Protein AF-X1CI40-F1 (afdb_monomer_lite)

Sequence (238 aa):
HKVSFNPKNVFDETRPSLRRPLFFPIVSSATLAALLVKRCKGQVEGLIIEGPSAGGHNAPPRGQKKLSPEGEPVYSPRDVIDLAAIKSLGLPFWLAGSYGSPEKLAHARAAGAAGVQVGTLFAFCEESCLREDLKREIIKRCQNGTPSVFTDPVASPAGFPFKVLSISGTLSDPGVYEKRRRQCGLGYLREAYERPDGTLGWRCPAEKPEAYVRKGGNLEDTIGQSVGFVWLIYNLGK

InterPro domains:
  IPR013785 Aldolase-type TIM barrel [G3DSA:3.20.20.70] (6-173)

Foldseek 3Di:
DDDDDDVVVVDPDDDDDDDDDAAEDEDQELVVVVCCCVPPPDHHQEYEHEAPQAAWFDAAAPDDFDADPVGATDHDPVSDYDLVSRVVSVHAYAYEHPCPDPVSQVVCVVSVHPGYDDDVVVCLDPPFLPDVVVSVVQVVCVVVVHWDKGFHQQQALLRTTHIDTQDPPDCNDPVNVVPDQQDAPDLPQWDWDQDPVRDIDTDTLCHDLVVRVVRVHDSVSNPNYHYDSPPRPVSPDD

pLDDT: mean 88.31, std 13.23, range [26.39, 98.75]

Radius of gyration: 21.25 Å; chains: 1; bounding box: 56×45×48 Å

Structure (mmCIF, N/CA/C/O backbone):
data_AF-X1CI40-F1
#
_entry.id   AF-X1CI40-F1
#
loop_
_atom_site.group_PDB
_atom_site.id
_atom_site.type_symbol
_atom_site.label_atom_id
_atom_site.label_alt_id
_atom_site.label_comp_id
_atom_site.label_asym_id
_atom_site.label_entity_id
_atom_site.label_seq_id
_atom_site.pdbx_PDB_ins_code
_atom_site.Cartn_x
_atom_site.Cartn_y
_atom_site.Cartn_z
_atom_site.occupancy
_atom_site.B_iso_or_equiv
_atom_site.auth_seq_id
_atom_site.auth_comp_id
_atom_site.auth_asym_id
_atom_site.auth_atom_id
_atom_site.pdbx_PDB_model_num
ATOM 1 N N . HIS A 1 1 ? 32.984 5.597 -12.877 1.00 51.72 1 HIS A N 1
ATOM 2 C CA . HIS A 1 1 ? 33.345 4.188 -13.155 1.00 51.72 1 HIS A CA 1
ATOM 3 C C . HIS A 1 1 ? 32.076 3.359 -13.319 1.00 51.72 1 HIS A C 1
ATOM 5 O O . HIS A 1 1 ? 31.178 3.505 -12.502 1.00 51.72 1 HIS A O 1
ATOM 11 N N . LYS A 1 2 ? 31.957 2.542 -14.375 1.00 56.31 2 LYS A N 1
ATOM 12 C CA . LYS A 1 2 ? 30.795 1.666 -14.606 1.00 56.31 2 LYS A CA 1
ATOM 13 C C . LYS A 1 2 ? 31.247 0.220 -14.430 1.00 56.31 2 LYS A C 1
ATOM 15 O O . LYS A 1 2 ? 32.025 -0.273 -15.239 1.00 56.31 2 LYS A O 1
ATOM 20 N N . VAL A 1 3 ? 30.795 -0.431 -13.365 1.00 71.19 3 VAL A N 1
ATOM 21 C CA . VAL A 1 3 ? 31.002 -1.870 -13.170 1.00 71.19 3 VAL A CA 1
ATOM 22 C C . VAL A 1 3 ? 29.875 -2.594 -13.901 1.00 71.19 3 VAL A C 1
ATOM 24 O O . VAL A 1 3 ? 28.705 -2.264 -13.717 1.00 71.19 3 VAL A O 1
ATOM 27 N N . SER A 1 4 ? 30.225 -3.538 -14.772 1.00 78.50 4 SER A N 1
ATOM 28 C CA . SER A 1 4 ? 29.265 -4.377 -15.490 1.00 78.50 4 SER A CA 1
ATOM 29 C C . SER A 1 4 ? 29.324 -5.787 -14.923 1.00 78.50 4 SER A C 1
ATOM 31 O O . SER A 1 4 ? 30.375 -6.419 -14.948 1.00 78.50 4 SER A O 1
ATOM 33 N N . PHE A 1 5 ? 28.193 -6.279 -14.428 1.00 78.56 5 PHE A N 1
ATOM 34 C CA . PHE A 1 5 ? 28.041 -7.644 -13.945 1.00 78.56 5 PHE A CA 1
ATOM 35 C C . PHE A 1 5 ? 27.181 -8.419 -14.938 1.00 78.56 5 PHE A C 1
ATOM 37 O O . PHE A 1 5 ? 25.996 -8.130 -15.099 1.00 78.56 5 PHE A O 1
ATOM 44 N N . ASN A 1 6 ? 27.777 -9.397 -15.617 1.00 76.62 6 ASN A N 1
ATOM 45 C CA . ASN A 1 6 ? 27.021 -10.389 -16.364 1.00 76.62 6 ASN A CA 1
ATOM 46 C C . ASN A 1 6 ? 27.047 -11.687 -15.554 1.00 76.62 6 ASN A C 1
ATOM 48 O O . ASN A 1 6 ? 28.109 -12.307 -15.482 1.00 76.62 6 ASN A O 1
ATOM 52 N N . PRO A 1 7 ? 25.910 -12.130 -14.984 1.00 72.31 7 PRO A N 1
ATOM 53 C CA . PRO A 1 7 ? 25.854 -13.373 -14.232 1.00 72.31 7 PRO A CA 1
ATOM 54 C C . PRO A 1 7 ? 26.435 -14.549 -15.015 1.00 72.31 7 PRO A C 1
ATOM 56 O O . PRO A 1 7 ? 26.942 -15.472 -14.388 1.00 72.31 7 PRO A O 1
ATOM 59 N N . LYS A 1 8 ? 26.357 -14.543 -16.359 1.00 71.94 8 LYS A N 1
ATOM 60 C CA . LYS A 1 8 ? 26.908 -15.593 -17.236 1.00 71.94 8 LYS A CA 1
ATOM 61 C C . LYS A 1 8 ? 28.411 -15.799 -17.059 1.00 71.94 8 LYS A C 1
ATOM 63 O O . LYS A 1 8 ? 28.862 -16.922 -17.178 1.00 71.94 8 LYS A O 1
ATOM 68 N N . ASN A 1 9 ? 29.146 -14.752 -16.698 1.00 78.75 9 ASN A N 1
ATOM 69 C CA . ASN A 1 9 ? 30.602 -14.789 -16.574 1.00 78.75 9 ASN A CA 1
ATOM 70 C C . ASN A 1 9 ? 31.079 -15.335 -15.213 1.00 78.75 9 ASN A C 1
ATOM 72 O O . ASN A 1 9 ? 32.274 -15.318 -14.950 1.00 78.75 9 ASN A O 1
ATOM 76 N N . VAL A 1 10 ? 30.155 -15.733 -14.327 1.00 78.12 10 VAL A N 1
ATOM 77 C CA . VAL A 1 10 ? 30.450 -16.130 -12.936 1.00 78.12 10 VAL A CA 1
ATOM 78 C C . VAL A 1 10 ? 30.249 -17.627 -1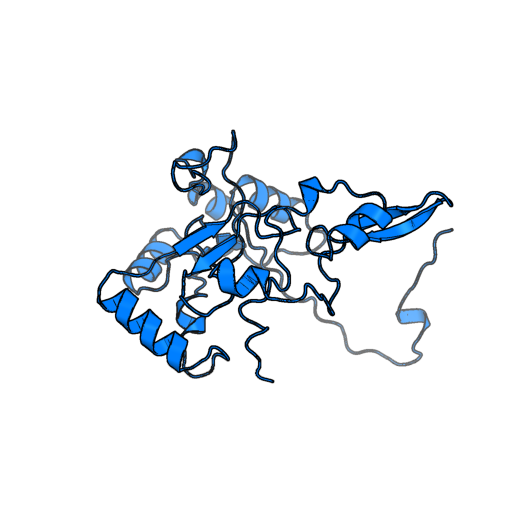2.682 1.00 78.12 10 VAL A C 1
ATOM 80 O O . VAL A 1 10 ? 30.787 -18.145 -11.714 1.00 78.12 10 VAL A O 1
ATOM 83 N N . PHE A 1 11 ? 29.483 -18.331 -13.521 1.00 73.19 11 PHE A N 1
ATOM 84 C CA . PHE A 1 11 ? 29.216 -19.762 -13.324 1.00 73.19 11 PHE A CA 1
ATOM 85 C C . PHE A 1 11 ? 29.427 -20.517 -14.639 1.00 73.19 11 PHE A C 1
ATOM 87 O O . PHE A 1 11 ? 28.809 -20.125 -15.634 1.00 73.19 11 PHE A O 1
ATOM 94 N N . ASP A 1 12 ? 30.233 -21.585 -14.594 1.00 72.25 12 ASP A N 1
ATOM 95 C CA . ASP A 1 12 ? 30.700 -22.390 -15.740 1.00 72.25 12 ASP A CA 1
ATOM 96 C C . ASP A 1 12 ? 29.672 -23.413 -16.265 1.00 72.25 12 ASP A C 1
ATOM 98 O O . ASP A 1 12 ? 29.844 -23.983 -17.340 1.00 72.25 12 ASP A O 1
ATOM 102 N N . GLU A 1 13 ? 28.575 -23.639 -15.537 1.00 74.31 13 GLU A N 1
ATOM 103 C CA . GLU A 1 13 ? 27.585 -24.671 -15.869 1.00 74.31 13 GLU A CA 1
ATOM 104 C C . GLU A 1 13 ? 26.382 -24.156 -16.681 1.00 74.31 13 GLU A C 1
ATOM 106 O O . GLU A 1 13 ? 25.950 -22.998 -16.578 1.00 74.31 13 GLU A O 1
ATOM 111 N N . THR A 1 14 ? 25.781 -25.063 -17.465 1.00 71.19 14 THR A N 1
ATOM 112 C CA . THR A 1 14 ? 24.513 -24.856 -18.178 1.00 71.19 14 THR A CA 1
ATOM 113 C C . THR A 1 14 ? 23.382 -24.570 -17.197 1.00 71.19 14 THR A C 1
ATOM 115 O O . THR A 1 14 ? 22.995 -25.426 -16.404 1.00 71.19 14 THR A O 1
ATOM 118 N N . ARG A 1 15 ? 22.815 -23.364 -17.264 1.00 67.75 15 ARG A N 1
ATOM 119 C CA . ARG A 1 15 ? 21.743 -22.936 -16.355 1.00 67.75 15 ARG A CA 1
ATOM 120 C C . ARG A 1 15 ? 20.368 -23.328 -16.881 1.00 67.75 15 ARG A C 1
ATOM 122 O O . ARG A 1 15 ? 20.147 -23.249 -18.093 1.00 67.75 15 ARG A O 1
ATOM 129 N N . PRO A 1 16 ? 19.409 -23.640 -15.991 1.00 73.19 16 PRO A N 1
ATOM 130 C CA . PRO A 1 16 ? 18.015 -23.737 -16.390 1.00 73.19 16 PRO A CA 1
ATOM 131 C C . PRO A 1 16 ? 17.552 -22.397 -16.974 1.00 73.19 16 PRO A C 1
ATOM 133 O O . PRO A 1 16 ? 17.927 -21.325 -16.490 1.00 73.19 16 PRO A O 1
ATOM 136 N N . SER A 1 17 ? 16.731 -22.454 -18.023 1.00 79.00 17 SER A N 1
ATOM 137 C CA . SER A 1 17 ? 16.131 -21.251 -18.603 1.00 79.00 17 SER A CA 1
ATOM 138 C C . SER A 1 17 ? 15.312 -20.519 -17.538 1.00 79.00 17 SER A C 1
ATOM 140 O O . SER A 1 17 ? 14.397 -21.092 -16.940 1.00 79.00 17 SER A O 1
ATOM 142 N N . LEU A 1 18 ? 15.648 -19.253 -17.285 1.00 81.94 18 LEU A N 1
ATOM 143 C CA . LEU A 1 18 ? 14.904 -18.426 -16.343 1.00 81.94 18 LEU A CA 1
ATOM 144 C C . LEU A 1 18 ? 13.575 -18.021 -16.977 1.00 81.94 18 LEU A C 1
ATOM 146 O O . LEU A 1 18 ? 13.540 -17.369 -18.021 1.00 81.94 18 LEU A O 1
ATOM 150 N N . ARG A 1 19 ? 12.471 -18.369 -16.317 1.00 86.38 19 ARG A N 1
ATOM 151 C CA . ARG A 1 19 ? 11.155 -17.841 -16.679 1.00 86.38 19 ARG A CA 1
ATOM 152 C C . ARG A 1 19 ? 11.031 -16.424 -16.137 1.00 86.38 19 ARG A C 1
ATOM 154 O O . ARG A 1 19 ? 11.338 -16.175 -14.972 1.00 86.38 19 ARG A O 1
ATOM 161 N N . ARG A 1 20 ? 10.563 -15.497 -16.971 1.00 88.50 20 ARG A N 1
ATOM 162 C CA . ARG A 1 20 ? 10.231 -14.148 -16.513 1.00 88.50 20 ARG A CA 1
ATOM 163 C C . ARG A 1 20 ? 9.038 -14.235 -15.547 1.00 88.50 20 ARG A C 1
ATOM 165 O O . ARG A 1 20 ? 8.036 -14.850 -15.914 1.00 88.50 20 ARG A O 1
ATOM 172 N N . PRO A 1 21 ? 9.110 -13.624 -14.353 1.00 91.50 21 PRO A N 1
ATOM 173 C CA . PRO A 1 21 ? 7.950 -13.493 -13.482 1.00 91.50 21 PRO A CA 1
ATOM 174 C C . PRO A 1 21 ? 6.837 -12.717 -14.181 1.00 91.50 21 PRO A C 1
ATOM 176 O O . PRO A 1 21 ? 7.118 -11.755 -14.902 1.00 91.50 21 PRO A O 1
ATOM 179 N N . LEU A 1 22 ? 5.588 -13.113 -13.941 1.00 94.81 22 LEU A N 1
ATOM 180 C CA . LEU A 1 22 ? 4.447 -12.316 -14.374 1.00 94.81 22 LEU A CA 1
ATOM 181 C C . LEU A 1 22 ? 4.423 -10.996 -13.590 1.00 94.81 22 LEU A C 1
ATOM 183 O O . LEU A 1 22 ? 4.765 -10.961 -12.407 1.00 94.81 22 LEU A O 1
ATOM 187 N N . PHE A 1 23 ? 4.018 -9.919 -14.246 1.00 95.25 23 PHE A N 1
ATOM 188 C CA . PHE A 1 23 ? 4.012 -8.575 -13.704 1.00 95.25 23 PHE A CA 1
ATOM 189 C C . PHE A 1 23 ? 2.611 -7.968 -13.781 1.00 95.25 23 PHE A C 1
ATOM 191 O O . PHE A 1 23 ? 2.071 -7.725 -14.863 1.00 95.25 23 PHE A O 1
ATOM 198 N N . PHE A 1 24 ? 2.055 -7.702 -12.598 1.00 97.25 24 PHE A N 1
ATOM 199 C CA . PHE A 1 24 ? 0.741 -7.103 -12.390 1.00 97.25 24 PHE A CA 1
ATOM 200 C C . PHE A 1 24 ? 0.898 -5.834 -11.544 1.00 97.25 24 PHE A C 1
ATOM 202 O O . PHE A 1 24 ? 0.871 -5.912 -10.315 1.00 97.25 24 PHE A O 1
ATOM 209 N N . PRO A 1 25 ? 1.141 -4.661 -12.152 1.00 96.50 25 PRO A N 1
ATOM 210 C CA . PRO A 1 25 ? 1.252 -3.428 -11.393 1.00 96.50 25 PRO A CA 1
ATOM 211 C C . PRO A 1 25 ? -0.092 -3.028 -10.776 1.00 96.50 25 PRO A C 1
ATOM 213 O O . PRO A 1 25 ? -1.147 -3.136 -11.409 1.00 96.50 25 PRO A O 1
ATOM 216 N N . ILE A 1 26 ? -0.019 -2.498 -9.555 1.00 97.12 26 ILE A N 1
ATOM 217 C CA . ILE A 1 26 ? -1.128 -1.808 -8.896 1.00 97.12 26 ILE A CA 1
ATOM 218 C C . ILE A 1 26 ? -1.134 -0.355 -9.371 1.00 97.12 26 ILE A C 1
ATOM 220 O O . ILE A 1 26 ? -0.112 0.331 -9.322 1.00 97.12 26 ILE A O 1
ATOM 224 N N . VAL A 1 27 ? -2.280 0.111 -9.859 1.00 96.88 27 VAL A N 1
ATOM 225 C CA . VAL A 1 27 ? -2.460 1.455 -10.410 1.00 96.88 27 VAL A CA 1
ATOM 226 C C . VAL A 1 27 ? -3.750 2.085 -9.902 1.00 96.88 27 VAL A C 1
ATOM 228 O O . VAL A 1 27 ? -4.781 1.431 -9.774 1.00 96.88 27 VAL A O 1
ATOM 231 N N . SER A 1 28 ? -3.697 3.395 -9.675 1.00 95.12 28 SER A N 1
ATOM 232 C CA . SER A 1 28 ? -4.820 4.211 -9.196 1.00 95.12 28 SER A CA 1
ATOM 233 C C . SER A 1 28 ? -5.337 5.208 -10.244 1.00 95.12 28 SER A C 1
ATOM 235 O O . SER A 1 28 ? -6.113 6.111 -9.937 1.00 95.12 28 SER A O 1
ATOM 237 N N . SER A 1 29 ? -4.886 5.098 -11.501 1.00 95.44 29 SER A N 1
ATOM 238 C CA . SER A 1 29 ? -5.381 5.918 -12.614 1.00 95.44 29 SER A CA 1
ATOM 239 C C . SER A 1 29 ? -5.163 5.248 -13.972 1.00 95.44 29 SER A C 1
ATOM 241 O O . SER A 1 29 ? -4.184 4.525 -14.174 1.00 95.44 29 SER A O 1
ATOM 243 N N . ALA A 1 30 ? -6.041 5.554 -14.931 1.00 96.00 30 ALA A N 1
ATOM 244 C CA . ALA A 1 30 ? -5.909 5.087 -16.311 1.00 96.00 30 ALA A CA 1
ATOM 245 C C . ALA A 1 30 ? -4.641 5.625 -16.996 1.00 96.00 30 ALA A C 1
ATOM 247 O O . ALA A 1 30 ? -3.989 4.905 -17.747 1.00 96.00 30 ALA A O 1
ATOM 248 N N . THR A 1 31 ? -4.233 6.858 -16.680 1.00 95.56 31 THR A N 1
ATOM 249 C CA . THR A 1 31 ? -3.002 7.457 -17.214 1.00 95.56 31 THR A CA 1
ATOM 250 C C . THR A 1 31 ? -1.756 6.690 -16.775 1.00 95.56 31 THR A C 1
ATOM 252 O O . THR A 1 31 ? -0.902 6.388 -17.608 1.00 95.56 31 THR A O 1
ATOM 255 N N . LEU A 1 32 ? -1.649 6.340 -15.486 1.00 95.12 32 LEU A N 1
ATOM 256 C CA . LEU A 1 32 ? -0.528 5.541 -14.985 1.00 95.12 32 LEU A CA 1
ATOM 257 C C . LEU A 1 32 ? -0.536 4.135 -15.594 1.00 95.12 32 LEU A C 1
ATOM 259 O O . LEU A 1 32 ? 0.515 3.648 -16.007 1.00 95.12 32 LEU A O 1
ATOM 263 N N . ALA A 1 33 ? -1.713 3.513 -15.704 1.00 97.06 33 ALA A N 1
ATOM 264 C CA . ALA A 1 33 ? -1.869 2.217 -16.356 1.00 97.06 33 ALA A CA 1
ATOM 265 C C . ALA A 1 33 ? -1.348 2.247 -17.802 1.00 97.06 33 ALA A C 1
ATOM 267 O O . ALA A 1 33 ? -0.463 1.471 -18.158 1.00 97.06 33 ALA A O 1
ATOM 268 N N . ALA A 1 34 ? -1.818 3.203 -18.609 1.00 97.12 34 ALA A N 1
ATOM 269 C CA . ALA A 1 34 ? -1.389 3.376 -19.994 1.00 97.12 34 ALA A CA 1
ATOM 270 C C . ALA A 1 34 ? 0.122 3.637 -20.106 1.00 97.12 34 ALA A C 1
ATOM 272 O O . ALA A 1 34 ? 0.788 3.100 -20.994 1.00 97.12 34 ALA A O 1
ATOM 273 N N . LEU A 1 35 ? 0.684 4.434 -19.189 1.00 96.31 35 LEU A N 1
ATOM 274 C CA . LEU A 1 35 ? 2.119 4.698 -19.136 1.00 96.31 35 LEU A CA 1
ATOM 275 C C . LEU A 1 35 ? 2.917 3.415 -18.883 1.00 96.31 35 LEU A C 1
ATOM 277 O O . LEU A 1 35 ? 3.882 3.164 -19.603 1.00 96.31 35 LEU A O 1
ATOM 281 N N . LEU A 1 36 ? 2.526 2.611 -17.891 1.00 95.38 36 LEU A N 1
ATOM 282 C CA . LEU A 1 36 ? 3.220 1.367 -17.552 1.00 95.38 36 LEU A CA 1
ATOM 283 C C . LEU A 1 36 ? 3.144 0.358 -18.694 1.00 95.38 36 LEU A C 1
ATOM 285 O O . LEU A 1 36 ? 4.180 -0.172 -19.090 1.00 95.38 36 LEU A O 1
ATOM 289 N N . VAL A 1 37 ? 1.960 0.167 -19.281 1.00 95.62 37 VAL A N 1
ATOM 290 C CA . VAL A 1 37 ? 1.770 -0.716 -20.442 1.00 95.62 37 VAL A CA 1
ATOM 291 C C . VAL A 1 37 ? 2.655 -0.283 -21.615 1.00 95.62 37 VAL A C 1
ATOM 293 O O . VAL A 1 37 ? 3.269 -1.120 -22.268 1.00 95.62 37 VAL A O 1
ATOM 296 N N . LYS A 1 38 ? 2.789 1.027 -21.855 1.00 94.62 38 LYS A N 1
ATOM 297 C CA . LYS A 1 38 ? 3.599 1.561 -22.960 1.00 94.62 38 LYS A CA 1
ATOM 298 C C . LYS A 1 38 ? 5.109 1.554 -22.694 1.00 94.62 38 LYS A C 1
ATOM 300 O O . LYS A 1 38 ? 5.889 1.470 -23.640 1.00 94.62 38 LYS A O 1
ATOM 305 N N . ARG A 1 39 ? 5.546 1.767 -21.447 1.00 93.25 39 ARG A N 1
ATOM 306 C CA . ARG A 1 39 ? 6.955 2.067 -21.111 1.00 93.25 39 ARG A CA 1
ATOM 307 C C . ARG A 1 39 ? 7.699 0.926 -20.428 1.00 93.25 39 ARG A C 1
ATOM 309 O O . ARG A 1 39 ? 8.929 0.982 -20.387 1.00 93.25 39 ARG A O 1
ATOM 316 N N . CYS A 1 40 ? 7.004 -0.061 -19.866 1.00 90.00 40 CYS A N 1
ATOM 317 C CA . CYS A 1 40 ? 7.666 -1.169 -19.191 1.00 90.00 40 CYS A CA 1
ATOM 318 C C . CYS A 1 40 ? 8.535 -1.946 -20.192 1.00 90.00 40 CYS A C 1
ATOM 320 O O . CYS A 1 40 ? 8.062 -2.388 -21.237 1.00 90.00 40 CYS A O 1
ATOM 322 N N . LYS A 1 41 ? 9.828 -2.099 -19.882 1.00 82.69 41 LYS A N 1
ATOM 323 C CA . LYS A 1 41 ? 10.734 -2.950 -20.659 1.00 82.69 41 LYS A CA 1
ATOM 324 C C . LYS A 1 41 ? 10.447 -4.401 -20.281 1.00 82.69 41 LYS A C 1
ATOM 326 O O . LYS A 1 41 ? 10.983 -4.902 -19.298 1.00 82.69 41 LYS A O 1
ATOM 331 N N . GLY A 1 42 ? 9.561 -5.041 -21.030 1.00 84.56 42 GLY A N 1
ATOM 332 C CA . GLY A 1 42 ? 9.037 -6.368 -20.732 1.00 84.56 42 GLY A CA 1
ATOM 333 C C . GLY A 1 42 ? 7.578 -6.455 -21.152 1.00 84.56 42 GLY A C 1
ATOM 334 O O . GLY A 1 42 ? 7.167 -5.795 -22.102 1.00 84.56 42 GLY A O 1
ATOM 335 N N . GLN A 1 43 ? 6.805 -7.258 -20.435 1.00 89.50 43 GLN A N 1
ATOM 336 C CA . GLN A 1 43 ? 5.378 -7.412 -20.670 1.00 89.50 43 GLN A CA 1
ATOM 337 C C . GLN A 1 43 ? 4.637 -7.195 -19.350 1.00 89.50 43 GLN A C 1
ATOM 339 O O . GLN A 1 43 ? 5.121 -7.584 -18.286 1.00 89.50 43 GLN A O 1
ATOM 344 N N . VAL A 1 44 ? 3.504 -6.504 -19.441 1.00 96.38 44 VAL A N 1
ATOM 345 C CA . VAL A 1 44 ? 2.527 -6.375 -18.362 1.00 96.38 44 VAL A CA 1
ATOM 346 C C . VAL A 1 44 ? 1.437 -7.398 -18.650 1.00 96.38 44 VAL A C 1
ATOM 348 O O . VAL A 1 44 ? 0.825 -7.353 -19.715 1.00 96.38 44 VAL A O 1
ATOM 351 N N . GLU A 1 45 ? 1.205 -8.320 -17.721 1.00 97.50 45 GLU A N 1
ATOM 352 C CA . GLU A 1 45 ? 0.250 -9.420 -17.923 1.00 97.50 45 GLU A CA 1
ATOM 353 C C . GLU A 1 45 ? -1.180 -9.019 -17.586 1.00 97.50 45 GLU A C 1
ATOM 355 O O . GLU A 1 45 ? -2.133 -9.614 -18.081 1.00 97.50 45 GLU A O 1
ATOM 360 N N . GLY A 1 46 ? -1.329 -8.008 -16.740 1.00 98.12 46 GLY A N 1
ATOM 361 C CA . GLY A 1 46 ? -2.608 -7.472 -16.324 1.00 98.12 46 GLY A CA 1
ATOM 362 C C . GLY A 1 46 ? -2.429 -6.360 -15.305 1.00 98.12 46 GLY A C 1
ATOM 363 O O . GLY A 1 46 ? -1.308 -5.999 -14.959 1.00 98.12 46 GLY A O 1
ATOM 364 N N . LEU A 1 47 ? -3.535 -5.796 -14.834 1.00 98.56 47 LEU A N 1
ATOM 365 C CA . LEU A 1 47 ? -3.528 -4.606 -13.982 1.00 98.56 47 LEU A CA 1
ATOM 366 C C . LEU A 1 47 ? -4.344 -4.834 -12.712 1.00 98.56 47 LEU A C 1
ATOM 368 O O . LEU A 1 47 ? -5.440 -5.387 -12.766 1.00 98.56 47 LEU A O 1
ATOM 372 N N . ILE A 1 48 ? -3.858 -4.345 -11.575 1.00 98.44 48 ILE A N 1
ATOM 373 C CA . ILE A 1 48 ? -4.659 -4.257 -10.351 1.00 98.44 48 ILE A CA 1
ATOM 374 C C . ILE A 1 48 ? -5.092 -2.802 -10.193 1.00 98.44 48 ILE A C 1
ATOM 376 O O . ILE A 1 48 ? -4.264 -1.907 -10.049 1.00 98.44 48 ILE A O 1
ATOM 380 N N . ILE A 1 49 ? -6.395 -2.559 -10.259 1.00 98.19 49 ILE A N 1
ATOM 381 C CA . ILE A 1 49 ? -6.990 -1.228 -10.204 1.00 98.19 49 ILE A CA 1
ATOM 382 C C . ILE A 1 49 ? -7.423 -0.953 -8.769 1.00 98.19 49 ILE A C 1
ATOM 384 O O . ILE A 1 49 ? -8.429 -1.491 -8.305 1.00 98.19 49 ILE A O 1
ATOM 388 N N . GLU A 1 50 ? -6.657 -0.129 -8.062 1.00 96.94 50 GLU A N 1
ATOM 389 C CA . GLU A 1 50 ? -6.856 0.122 -6.636 1.00 96.94 50 GLU A CA 1
ATOM 390 C C . GLU A 1 50 ? -7.471 1.497 -6.380 1.00 96.94 50 GLU A C 1
ATOM 392 O O . GLU A 1 50 ? -6.928 2.529 -6.779 1.00 96.94 50 GLU A O 1
ATOM 397 N N . GLY A 1 51 ? -8.628 1.501 -5.710 1.00 92.50 51 GLY A N 1
ATOM 398 C CA . GLY A 1 51 ? -9.317 2.722 -5.302 1.00 92.50 51 GLY A CA 1
ATOM 399 C C . GLY A 1 51 ? -8.967 3.190 -3.877 1.00 92.50 51 GLY A C 1
ATOM 400 O O . GLY A 1 51 ? -8.454 2.407 -3.078 1.00 92.50 51 GLY A O 1
ATOM 401 N N . PRO A 1 52 ? -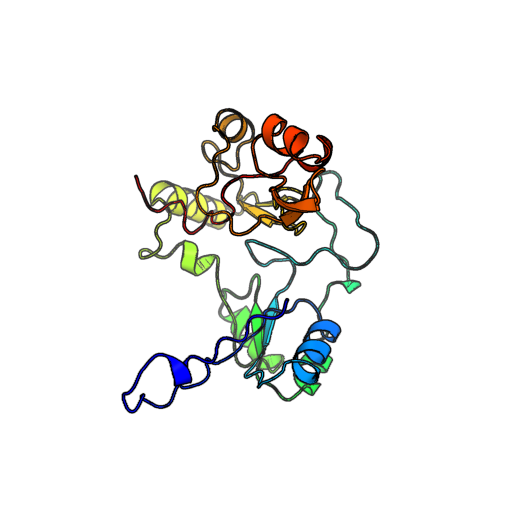9.350 4.428 -3.495 1.00 92.56 52 PRO A N 1
ATOM 402 C CA . PRO A 1 52 ? -9.026 5.041 -2.191 1.00 92.56 52 PRO A CA 1
ATOM 403 C C . PRO A 1 52 ? -9.529 4.303 -0.940 1.00 92.56 52 PRO A C 1
ATOM 405 O O . PRO A 1 52 ? -9.143 4.612 0.188 1.00 92.56 52 PRO A O 1
ATOM 408 N N . SER A 1 53 ? -10.448 3.354 -1.119 1.00 92.25 53 SER A N 1
ATOM 409 C CA . SER A 1 53 ? -10.995 2.549 -0.026 1.00 92.25 53 SER A CA 1
ATOM 410 C C . SER A 1 53 ? -10.132 1.331 0.321 1.00 92.25 53 SER A C 1
ATOM 412 O O . SER A 1 53 ? -10.419 0.648 1.302 1.00 92.25 53 SER A O 1
ATOM 414 N N . ALA A 1 54 ? -9.088 1.037 -0.461 1.00 93.19 54 ALA A N 1
ATOM 415 C CA . ALA A 1 54 ? -8.154 -0.038 -0.158 1.00 93.19 54 ALA A CA 1
ATOM 416 C C . ALA A 1 54 ? -7.413 0.214 1.164 1.00 93.19 54 ALA A C 1
ATOM 418 O O . ALA A 1 54 ? -7.115 1.353 1.523 1.00 93.19 54 ALA A O 1
ATOM 419 N N . GLY A 1 55 ? -7.141 -0.861 1.905 1.00 90.81 55 GLY A N 1
ATOM 420 C CA . GLY A 1 55 ? -6.319 -0.799 3.112 1.00 90.81 55 GLY A CA 1
ATOM 421 C C . GLY A 1 55 ? -4.835 -0.628 2.782 1.00 90.81 55 GLY A C 1
ATOM 422 O O . GLY A 1 55 ? -4.406 -0.947 1.677 1.00 90.81 55 GLY A O 1
ATOM 423 N N . GLY A 1 56 ? -4.043 -0.181 3.757 1.00 89.19 56 GLY A N 1
ATOM 424 C CA . GLY A 1 56 ? -2.609 0.037 3.570 1.00 89.19 56 GLY A CA 1
ATOM 425 C C . GLY A 1 56 ? -2.302 1.343 2.839 1.00 89.19 56 GLY A C 1
ATOM 426 O O . GLY A 1 56 ? -2.970 2.352 3.065 1.00 89.19 56 GLY A O 1
ATOM 427 N N . HIS A 1 57 ? -1.262 1.345 2.003 1.00 90.88 57 HIS A N 1
ATOM 428 C CA . HIS A 1 57 ? -0.875 2.525 1.229 1.00 90.88 57 HIS A CA 1
ATOM 429 C C . HIS A 1 57 ? -1.938 2.888 0.204 1.00 90.88 57 HIS A C 1
ATOM 431 O O . HIS A 1 57 ? -2.434 2.035 -0.523 1.00 90.88 57 HIS A O 1
ATOM 437 N N . ASN A 1 58 ? -2.250 4.173 0.108 1.00 90.75 58 ASN A N 1
ATOM 438 C CA . ASN A 1 58 ? -3.105 4.696 -0.940 1.00 90.75 58 ASN A CA 1
ATOM 439 C C . ASN A 1 58 ? -2.326 5.676 -1.810 1.00 90.75 58 ASN A C 1
ATOM 441 O O . ASN A 1 58 ? -1.429 6.388 -1.352 1.00 90.75 58 ASN A O 1
ATOM 445 N N . ALA A 1 59 ? -2.698 5.739 -3.087 1.00 92.56 59 ALA A N 1
ATOM 446 C CA . ALA A 1 59 ? -2.277 6.850 -3.919 1.00 92.56 59 ALA A CA 1
ATOM 447 C C . ALA A 1 59 ? -2.833 8.162 -3.336 1.00 92.56 59 ALA A C 1
ATOM 449 O O . ALA A 1 59 ? -3.985 8.184 -2.903 1.00 92.56 59 ALA A O 1
ATOM 450 N N . PRO A 1 60 ? -2.054 9.255 -3.326 1.00 92.81 60 PRO A N 1
ATOM 451 C CA . PRO A 1 60 ? -2.552 10.536 -2.848 1.00 92.81 60 PRO A CA 1
ATOM 452 C C . PRO A 1 60 ? -3.714 11.037 -3.726 1.00 92.81 60 PRO A C 1
ATOM 454 O O . PRO A 1 60 ? -3.720 10.757 -4.931 1.00 92.81 60 PRO A O 1
ATOM 457 N N . PRO A 1 61 ? -4.657 11.819 -3.165 1.00 93.3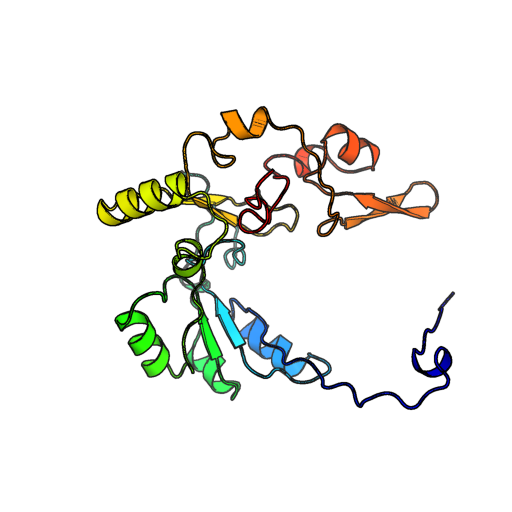1 61 PRO A N 1
ATOM 458 C CA . PRO A 1 61 ? -5.719 12.440 -3.946 1.00 93.31 61 PRO A CA 1
ATOM 459 C C . PRO A 1 61 ? -5.179 13.282 -5.105 1.00 93.31 61 PRO A C 1
ATOM 461 O O . PRO A 1 61 ? -4.167 13.983 -4.984 1.00 93.31 61 PRO A O 1
ATOM 464 N N . ARG A 1 62 ? -5.876 13.244 -6.238 1.00 91.38 62 ARG A N 1
ATOM 465 C CA . ARG A 1 62 ? -5.532 13.998 -7.441 1.00 91.38 62 ARG A CA 1
ATOM 466 C C . ARG A 1 62 ? -5.917 15.467 -7.289 1.00 91.38 62 ARG A C 1
ATOM 468 O O . ARG A 1 62 ? -7.078 15.814 -7.089 1.00 91.38 62 ARG A O 1
ATOM 475 N N . GLY A 1 63 ? -4.947 16.348 -7.525 1.00 88.56 63 GLY A N 1
ATOM 476 C CA . GLY A 1 63 ? -5.130 17.799 -7.490 1.00 88.56 63 GLY A CA 1
ATOM 477 C C . GLY A 1 63 ? -4.561 18.423 -6.220 1.00 88.56 63 GLY A C 1
ATOM 478 O O . GLY A 1 63 ? -3.505 18.014 -5.742 1.00 88.56 63 GLY A O 1
ATOM 479 N N . GLN A 1 64 ? -5.228 19.458 -5.705 1.00 84.44 64 GLN A N 1
ATOM 480 C CA . GLN A 1 64 ? -4.793 20.118 -4.475 1.00 84.44 64 GLN A CA 1
ATOM 481 C C . GLN A 1 64 ? -4.980 19.183 -3.283 1.00 84.44 64 GLN A C 1
ATOM 483 O O . GLN A 1 64 ? -6.084 18.690 -3.051 1.00 84.44 64 GLN A O 1
ATOM 488 N N . LYS A 1 65 ? -3.912 18.993 -2.503 1.00 84.31 65 LYS A N 1
ATOM 489 C CA . LYS A 1 65 ? -3.982 18.273 -1.232 1.00 84.31 65 LYS A CA 1
ATOM 490 C C . LYS A 1 65 ? -4.876 19.061 -0.276 1.00 84.31 65 LYS A C 1
ATOM 492 O O . LYS A 1 65 ? -4.544 20.182 0.100 1.00 84.31 65 LYS A O 1
ATOM 497 N N . LYS A 1 66 ? -6.010 18.471 0.087 1.00 93.00 66 LYS A N 1
ATOM 498 C CA . LYS A 1 66 ? -6.931 18.983 1.101 1.00 93.00 66 LYS A CA 1
ATOM 499 C C . LYS A 1 66 ? -7.128 17.908 2.152 1.00 93.00 66 LYS A C 1
ATOM 501 O O . LYS A 1 66 ? -7.224 16.730 1.804 1.00 93.00 66 LYS A O 1
ATOM 506 N N . LEU A 1 67 ? -7.173 18.334 3.406 1.00 95.69 67 LEU A N 1
ATOM 507 C CA . LEU A 1 67 ? -7.508 17.474 4.529 1.00 95.69 67 LEU A CA 1
ATOM 508 C C . LEU A 1 67 ? -8.936 17.775 4.988 1.00 95.69 67 LEU A C 1
ATOM 510 O O . LEU A 1 67 ? -9.400 18.912 4.857 1.00 95.69 67 LEU A O 1
ATOM 514 N N . SER A 1 68 ? -9.632 16.755 5.480 1.00 95.38 68 SER A N 1
ATOM 515 C CA . SER A 1 68 ? -10.903 16.913 6.181 1.00 95.38 68 SER A CA 1
ATOM 516 C C . SER A 1 68 ? -10.676 17.593 7.543 1.00 95.38 68 SER A C 1
ATOM 518 O O . SER A 1 68 ? -9.524 17.718 7.973 1.00 95.38 68 SER A O 1
ATOM 520 N N . PRO A 1 69 ? -11.736 18.029 8.251 1.00 95.75 69 PRO A N 1
ATOM 521 C CA . PRO A 1 69 ? -11.610 18.524 9.626 1.00 95.75 69 PRO A CA 1
ATOM 522 C C . PRO A 1 69 ? -10.921 17.530 10.575 1.00 95.75 69 PRO A C 1
ATOM 524 O O . PRO A 1 69 ? -10.229 17.936 11.502 1.00 95.75 69 PRO A O 1
ATOM 527 N N . GLU A 1 70 ? -11.066 16.233 10.308 1.00 92.56 70 GLU A N 1
ATOM 528 C CA . GLU A 1 70 ? -10.458 15.127 11.053 1.00 92.56 70 GLU A CA 1
ATOM 529 C C . GLU A 1 70 ? -9.004 14.851 10.632 1.00 92.56 70 GLU A C 1
ATOM 531 O O . GLU A 1 70 ? -8.335 14.020 11.238 1.00 92.56 70 GLU A O 1
ATOM 536 N N . GLY A 1 71 ? -8.496 15.544 9.607 1.00 94.25 71 GLY A N 1
ATOM 537 C CA . GLY A 1 71 ? -7.116 15.425 9.137 1.00 94.25 71 GLY A CA 1
ATOM 538 C C . GLY A 1 71 ? -6.881 14.366 8.055 1.00 94.25 71 GLY A C 1
ATOM 539 O O . GLY A 1 71 ? -5.726 14.105 7.721 1.00 94.25 71 GLY A O 1
ATOM 540 N N . GLU A 1 72 ? -7.926 13.769 7.471 1.00 94.44 72 GLU A N 1
ATOM 541 C CA . GLU A 1 72 ? -7.781 12.760 6.410 1.00 94.44 72 GLU A CA 1
ATOM 542 C C . GLU A 1 72 ? -7.673 13.386 5.007 1.00 94.44 72 GLU A C 1
ATOM 544 O O . GLU A 1 72 ? -8.344 14.381 4.726 1.00 94.44 72 GLU A O 1
ATOM 549 N N . PRO A 1 73 ? -6.904 12.800 4.069 1.00 95.12 73 PRO A N 1
ATOM 550 C CA . PRO A 1 73 ? -6.916 13.208 2.668 1.00 95.12 73 PRO A CA 1
ATOM 551 C C . PRO A 1 73 ? -8.316 13.146 2.046 1.00 95.12 73 PRO A C 1
ATOM 553 O O . PRO A 1 73 ? -8.975 12.106 2.055 1.00 95.12 73 PRO A O 1
ATOM 556 N N . VAL A 1 74 ? -8.738 14.244 1.419 1.00 95.31 74 VAL A N 1
ATOM 557 C CA . VAL A 1 74 ? -10.031 14.323 0.729 1.00 95.31 74 VAL A CA 1
ATOM 558 C C . VAL A 1 74 ? -9.881 13.870 -0.721 1.00 95.31 74 VAL A C 1
ATOM 560 O O . VAL A 1 74 ? -9.265 14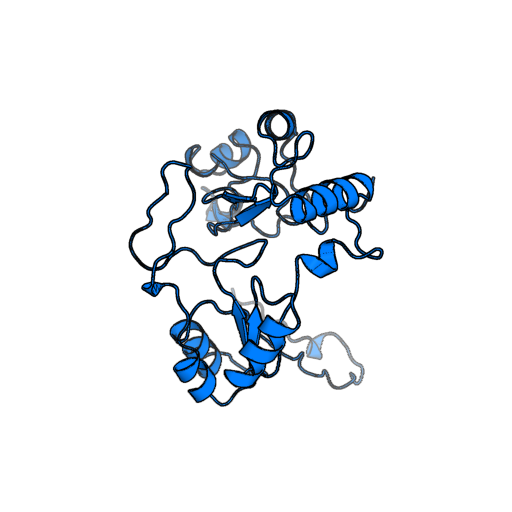.556 -1.537 1.00 95.31 74 VAL A O 1
ATOM 563 N N . TYR A 1 75 ? -10.489 12.731 -1.045 1.00 93.94 75 TYR A N 1
ATOM 564 C CA . TYR A 1 75 ? -10.629 12.238 -2.415 1.00 93.94 75 TYR A CA 1
ATOM 565 C C . TYR A 1 75 ? -11.868 12.845 -3.079 1.00 93.94 75 TYR A C 1
ATOM 567 O O . TYR A 1 75 ? -12.891 13.090 -2.444 1.00 93.94 75 TYR A O 1
ATOM 575 N N . SER A 1 76 ? -11.780 13.089 -4.378 1.00 93.56 76 SER A N 1
ATOM 576 C CA . SER A 1 76 ? -12.789 13.778 -5.180 1.00 93.56 76 SER A CA 1
ATOM 577 C C . SER A 1 76 ? -13.279 12.895 -6.336 1.00 93.56 76 SER A C 1
ATOM 579 O O . SER A 1 76 ? -12.698 11.841 -6.597 1.00 93.56 76 SER A O 1
ATOM 581 N N . PRO A 1 77 ? -14.284 13.322 -7.125 1.00 93.94 77 PRO A N 1
ATOM 582 C CA . PRO A 1 77 ? -14.650 12.620 -8.357 1.00 93.94 77 PRO A CA 1
ATOM 583 C C . PRO A 1 77 ? -13.480 12.461 -9.333 1.00 93.94 77 PRO A C 1
ATOM 585 O O . PRO A 1 77 ? -13.467 11.528 -10.132 1.00 93.94 77 PRO A O 1
ATOM 588 N N . ARG A 1 78 ? -12.462 13.332 -9.241 1.00 91.69 78 ARG A N 1
ATOM 589 C CA . ARG A 1 78 ? -11.240 13.187 -10.031 1.00 91.69 78 ARG A CA 1
ATOM 590 C C . ARG A 1 78 ? -10.483 11.927 -9.685 1.00 91.69 78 ARG A C 1
ATOM 592 O O . ARG A 1 78 ? -9.727 11.521 -10.542 1.00 91.69 78 ARG A O 1
ATOM 599 N N . ASP A 1 79 ? -10.661 11.349 -8.499 1.00 93.75 79 ASP A N 1
ATOM 600 C CA . ASP A 1 79 ? -9.990 10.139 -8.019 1.00 93.75 79 ASP A CA 1
ATOM 601 C C . ASP A 1 79 ? -10.666 8.848 -8.476 1.00 93.75 79 ASP A C 1
ATOM 603 O O . ASP A 1 79 ? -10.034 7.792 -8.448 1.00 93.75 79 ASP A O 1
ATOM 607 N N . VAL A 1 80 ? -11.884 8.936 -9.013 1.00 93.62 80 VAL A N 1
ATOM 608 C CA . VAL A 1 80 ? -12.559 7.804 -9.649 1.00 93.62 80 VAL A CA 1
ATOM 609 C C . VAL A 1 80 ? -11.773 7.369 -10.888 1.00 93.62 80 VAL A C 1
ATOM 611 O O . VAL A 1 80 ? -11.293 8.187 -11.682 1.00 93.62 80 VAL A O 1
ATOM 614 N N . ILE A 1 81 ? -11.577 6.061 -11.023 1.00 95.38 81 ILE A N 1
ATOM 615 C CA . ILE A 1 81 ? -10.792 5.475 -12.108 1.00 95.38 81 ILE A CA 1
ATOM 616 C C . ILE A 1 81 ? -11.722 5.191 -13.282 1.00 95.38 81 ILE A C 1
ATOM 618 O O . ILE A 1 81 ? -12.748 4.534 -13.123 1.00 95.38 81 ILE A O 1
ATOM 622 N N . ASP A 1 82 ? -11.344 5.672 -14.465 1.00 96.00 82 ASP A N 1
ATOM 623 C CA . ASP A 1 82 ? -12.063 5.400 -15.706 1.00 96.00 82 ASP A CA 1
ATOM 624 C C . ASP A 1 82 ? -11.835 3.945 -16.142 1.00 96.00 82 ASP A C 1
ATOM 626 O O . ASP A 1 82 ? -10.809 3.598 -16.733 1.00 96.00 82 ASP A O 1
ATOM 630 N N . LEU A 1 83 ? -12.800 3.081 -15.823 1.00 96.62 83 LEU A N 1
ATOM 631 C CA . LEU A 1 83 ? -12.735 1.659 -16.153 1.00 96.62 83 LEU A CA 1
ATOM 632 C C . LEU A 1 83 ? -12.880 1.388 -17.655 1.00 96.62 83 LEU A C 1
ATOM 634 O O . LEU A 1 83 ? -12.347 0.389 -18.136 1.00 96.62 83 LEU A O 1
ATOM 638 N N . ALA A 1 84 ? -13.546 2.266 -18.410 1.00 97.25 84 ALA A N 1
ATOM 639 C CA . ALA A 1 84 ? -13.645 2.123 -19.860 1.00 97.25 84 ALA A CA 1
ATOM 640 C C . ALA A 1 84 ? -12.275 2.359 -20.511 1.00 97.25 84 ALA A C 1
ATOM 642 O O . ALA A 1 84 ? -11.842 1.565 -21.350 1.00 97.25 84 ALA A O 1
ATOM 643 N N . ALA A 1 85 ? -11.548 3.381 -20.051 1.00 97.62 85 ALA A N 1
ATOM 644 C CA . ALA A 1 85 ? -10.169 3.619 -20.461 1.00 97.62 85 ALA A CA 1
ATOM 645 C C . ALA A 1 85 ? -9.245 2.454 -20.071 1.00 97.62 85 ALA A C 1
ATOM 647 O O . ALA A 1 85 ? -8.452 2.017 -20.904 1.00 97.62 85 ALA A O 1
ATOM 648 N N . ILE A 1 86 ? -9.374 1.892 -18.860 1.00 98.25 86 ILE A N 1
ATOM 649 C CA . ILE A 1 86 ? -8.612 0.693 -18.461 1.00 98.25 86 ILE A CA 1
ATOM 650 C C . ILE A 1 86 ? -8.898 -0.479 -19.403 1.00 98.25 86 ILE A C 1
ATOM 652 O O . ILE A 1 86 ? -7.966 -1.086 -19.925 1.00 98.25 86 ILE A O 1
ATOM 656 N N . LYS A 1 87 ? -10.175 -0.767 -19.673 1.00 97.69 87 LYS A N 1
ATOM 657 C CA . LYS A 1 87 ? -10.583 -1.849 -20.576 1.00 97.69 87 LYS A CA 1
ATOM 658 C C . LYS A 1 87 ? -10.015 -1.667 -21.987 1.00 97.69 87 LYS A C 1
ATOM 660 O O . LYS A 1 87 ? -9.614 -2.646 -22.613 1.00 97.69 87 LYS A O 1
ATOM 665 N N . SER A 1 88 ? -9.932 -0.426 -22.473 1.00 97.44 88 SER A N 1
ATOM 666 C CA . SER A 1 88 ? -9.379 -0.112 -23.799 1.00 97.44 88 SER A CA 1
ATOM 667 C C . SER A 1 88 ? -7.895 -0.469 -23.958 1.00 97.44 88 SER A C 1
ATOM 669 O O . SER A 1 88 ? -7.426 -0.612 -25.084 1.00 97.44 88 SER A O 1
ATOM 671 N N . LEU A 1 89 ? -7.164 -0.679 -22.853 1.00 97.06 89 LEU A N 1
ATOM 672 C CA . LEU A 1 89 ? -5.769 -1.129 -22.884 1.00 97.06 89 LEU A CA 1
ATOM 673 C C . LEU A 1 89 ? -5.619 -2.595 -23.322 1.00 97.06 89 LEU A C 1
ATOM 675 O O . LEU A 1 89 ? -4.502 -3.027 -23.595 1.00 97.06 89 LEU A O 1
ATOM 679 N N . GLY A 1 90 ? -6.711 -3.366 -23.381 1.00 96.88 90 GLY A N 1
ATOM 680 C CA . GLY A 1 90 ? -6.708 -4.736 -23.903 1.00 96.88 90 GLY A CA 1
ATOM 681 C C . GLY A 1 90 ? -6.053 -5.782 -22.992 1.00 96.88 90 GLY A C 1
ATOM 682 O O . GLY A 1 90 ? -5.808 -6.899 -23.438 1.00 96.88 90 GLY A O 1
ATOM 683 N N . LEU A 1 91 ? -5.775 -5.444 -21.730 1.00 97.81 91 LEU A N 1
ATOM 684 C CA . LEU A 1 91 ? -5.220 -6.358 -20.727 1.00 97.81 91 LEU A CA 1
ATOM 685 C C . LEU A 1 91 ? -6.290 -6.773 -19.705 1.00 97.81 91 LEU A C 1
ATOM 687 O O . LEU A 1 91 ? -7.180 -5.972 -19.401 1.00 97.81 91 LEU A O 1
ATOM 691 N N . PRO A 1 92 ? -6.205 -7.986 -19.122 1.00 98.38 92 PRO A N 1
ATOM 692 C CA . PRO A 1 92 ? -7.055 -8.341 -17.995 1.00 98.38 92 PRO A CA 1
ATOM 693 C C . PRO A 1 92 ? -6.750 -7.430 -16.802 1.00 98.38 92 PRO A C 1
ATOM 695 O O . PRO A 1 92 ? -5.604 -7.039 -16.562 1.00 98.38 92 PRO A O 1
ATOM 698 N N . PHE A 1 93 ? -7.781 -7.101 -16.031 1.00 98.75 93 PHE A N 1
ATOM 699 C CA . PHE A 1 93 ? -7.631 -6.277 -14.839 1.00 98.75 93 PHE A CA 1
ATOM 700 C C . PHE A 1 93 ? -8.506 -6.772 -13.689 1.00 98.75 93 PHE A C 1
ATOM 702 O O . PHE A 1 93 ? -9.534 -7.411 -13.908 1.00 98.75 93 PHE A O 1
ATOM 709 N N . TRP A 1 94 ? -8.096 -6.462 -12.462 1.00 98.62 94 TRP A N 1
ATOM 710 C CA . TRP A 1 94 ? -8.804 -6.794 -11.226 1.00 98.62 94 TRP A CA 1
ATOM 711 C C . TRP A 1 94 ? -9.106 -5.519 -10.453 1.00 98.62 94 TRP A C 1
ATOM 713 O O . TRP A 1 94 ? -8.264 -4.626 -10.393 1.00 98.62 94 TRP A O 1
ATOM 723 N N . LEU A 1 95 ? -10.290 -5.430 -9.849 1.00 98.44 95 LEU A N 1
ATOM 724 C CA . LEU A 1 95 ? -10.649 -4.292 -8.999 1.00 98.44 95 LEU A CA 1
ATOM 725 C C . LEU A 1 95 ? -10.271 -4.563 -7.538 1.00 98.44 95 LEU A C 1
ATOM 727 O O . LEU A 1 95 ? -10.493 -5.660 -7.024 1.00 98.44 95 LEU A O 1
ATOM 731 N N . ALA A 1 96 ? -9.705 -3.564 -6.868 1.00 97.06 96 ALA A N 1
ATOM 732 C CA . ALA A 1 96 ? -9.231 -3.646 -5.492 1.00 97.06 96 ALA A CA 1
ATOM 733 C C . ALA A 1 96 ? -9.746 -2.471 -4.645 1.00 97.06 96 ALA A C 1
ATOM 735 O O . ALA A 1 96 ? -9.992 -1.371 -5.144 1.00 97.06 96 ALA A O 1
ATOM 736 N N . GLY A 1 97 ? -9.895 -2.720 -3.342 1.00 93.94 97 GLY A N 1
ATOM 737 C CA . GLY A 1 97 ? -10.439 -1.766 -2.371 1.00 93.94 97 GLY A CA 1
ATOM 738 C C . GLY A 1 97 ? -11.958 -1.866 -2.227 1.00 93.94 97 GLY A C 1
ATOM 739 O O . GLY A 1 97 ? -12.714 -1.442 -3.094 1.00 93.94 97 GLY A O 1
ATOM 740 N N . SER A 1 98 ? -12.414 -2.434 -1.108 1.00 92.81 98 SER A N 1
ATOM 741 C CA . SER A 1 98 ? -13.839 -2.679 -0.814 1.00 92.81 98 SER A CA 1
ATOM 742 C C . SER A 1 98 ? -14.573 -3.579 -1.826 1.00 92.81 98 SER A C 1
ATOM 744 O O . SER A 1 98 ? -15.777 -3.435 -2.031 1.00 92.81 98 SER A O 1
ATOM 746 N N . TYR A 1 99 ? -13.859 -4.539 -2.429 1.00 95.12 99 TYR A N 1
ATOM 747 C CA . TYR A 1 99 ? -14.401 -5.552 -3.352 1.00 95.12 99 TYR A CA 1
ATOM 748 C C . TYR A 1 99 ? -14.541 -6.952 -2.721 1.00 95.12 99 TYR A C 1
ATOM 750 O O . TYR A 1 99 ? -14.435 -7.968 -3.399 1.00 95.12 99 TYR A O 1
ATOM 758 N N . GLY A 1 100 ? -14.757 -7.015 -1.405 1.00 92.19 100 GLY A N 1
ATOM 759 C CA . GLY A 1 100 ? -14.767 -8.267 -0.638 1.00 92.19 100 GLY A CA 1
ATOM 760 C C . GLY A 1 100 ? -16.090 -9.044 -0.618 1.00 92.19 100 GLY A C 1
ATOM 761 O O . GLY A 1 100 ? -16.159 -10.051 0.075 1.00 92.19 100 GLY A O 1
ATOM 762 N N . SER A 1 101 ? -17.135 -8.591 -1.319 1.00 94.56 101 SER A N 1
ATOM 763 C CA . SER A 1 101 ? -18.460 -9.231 -1.304 1.00 94.56 101 SER A CA 1
ATOM 764 C C . SER A 1 101 ? -18.827 -9.867 -2.655 1.00 94.56 101 SER A C 1
ATOM 766 O O . SER A 1 101 ? -18.301 -9.442 -3.694 1.00 94.56 101 SER A O 1
ATOM 768 N N . PRO A 1 102 ? -19.752 -10.847 -2.681 1.00 97.31 102 PRO A N 1
ATOM 769 C CA . PRO A 1 102 ? -20.256 -11.432 -3.925 1.00 97.31 102 PRO A CA 1
ATOM 770 C C . PRO A 1 102 ? -20.814 -10.389 -4.903 1.00 97.31 102 PRO A C 1
ATOM 772 O O . PRO A 1 102 ? -20.543 -10.452 -6.102 1.00 97.31 102 PRO A O 1
ATOM 775 N N . GLU A 1 103 ? -21.525 -9.380 -4.401 1.00 97.94 103 GLU A N 1
ATOM 776 C CA . GLU A 1 103 ? -22.122 -8.306 -5.205 1.00 97.94 103 GLU A CA 1
ATOM 777 C C . GLU A 1 103 ? -21.037 -7.445 -5.850 1.00 97.94 103 GLU A C 1
ATOM 779 O O . GLU A 1 103 ? -21.136 -7.066 -7.018 1.00 97.94 103 GLU A O 1
ATOM 784 N N . LYS A 1 104 ? -19.960 -7.162 -5.110 1.00 96.75 104 LYS A N 1
ATOM 785 C CA . LYS A 1 104 ? -18.815 -6.418 -5.633 1.00 96.75 104 LYS A CA 1
ATOM 786 C C . LYS A 1 104 ? -18.035 -7.213 -6.673 1.00 96.75 104 LYS A C 1
ATOM 788 O O . LYS A 1 104 ? -17.597 -6.626 -7.661 1.00 96.75 104 LYS A O 1
ATOM 793 N N . LEU A 1 105 ? -17.899 -8.526 -6.504 1.00 97.88 105 LEU A N 1
ATOM 794 C CA . LEU A 1 105 ? -17.325 -9.395 -7.532 1.00 97.88 105 LEU A CA 1
ATOM 795 C C . LEU A 1 105 ? -18.193 -9.414 -8.799 1.00 97.88 105 LEU A C 1
ATOM 797 O O . LEU A 1 105 ? -17.663 -9.282 -9.904 1.00 97.88 105 LEU A O 1
ATOM 801 N N . ALA A 1 106 ? -19.515 -9.533 -8.655 1.00 98.31 106 ALA A N 1
ATOM 802 C CA . ALA A 1 106 ? -20.446 -9.466 -9.779 1.00 98.31 106 ALA A CA 1
ATOM 803 C C . ALA A 1 106 ? -20.355 -8.113 -10.502 1.00 98.31 106 ALA A C 1
ATOM 805 O O . ALA A 1 106 ? -20.245 -8.075 -11.727 1.00 98.31 106 ALA A O 1
ATOM 806 N N . HIS A 1 107 ? -20.301 -7.011 -9.748 1.00 97.19 107 HIS A N 1
ATOM 807 C CA . HIS A 1 107 ? -20.096 -5.669 -10.289 1.00 97.19 107 HIS A CA 1
ATOM 808 C C . HIS A 1 107 ? -18.772 -5.547 -11.056 1.00 97.19 107 HIS A C 1
ATOM 810 O O . HIS A 1 107 ? -18.760 -5.038 -12.175 1.00 97.19 107 HIS A O 1
ATOM 816 N N . ALA A 1 108 ? -17.665 -6.051 -10.500 1.00 97.88 108 ALA A N 1
ATOM 817 C CA . ALA A 1 108 ? -16.365 -6.030 -11.166 1.00 97.88 108 ALA A CA 1
ATOM 818 C C . ALA A 1 108 ? -16.401 -6.783 -12.505 1.00 97.88 108 ALA A C 1
ATOM 820 O O . ALA A 1 108 ? -15.952 -6.258 -13.524 1.00 97.88 108 ALA A O 1
ATOM 821 N N . ARG A 1 109 ? -17.003 -7.979 -12.525 1.00 98.19 109 ARG A N 1
ATOM 822 C CA . ARG A 1 109 ? -17.179 -8.769 -13.753 1.00 98.19 109 ARG A CA 1
ATOM 823 C C . ARG A 1 109 ? -18.056 -8.053 -14.779 1.00 98.19 109 ARG A C 1
ATOM 825 O O . ARG A 1 109 ? -17.692 -8.004 -15.950 1.00 98.19 109 ARG A O 1
ATOM 832 N N . ALA A 1 110 ? -19.166 -7.448 -14.350 1.00 97.75 110 ALA A N 1
ATOM 833 C CA . ALA A 1 110 ? -20.039 -6.663 -15.225 1.00 97.75 110 ALA A CA 1
ATOM 834 C C . ALA A 1 110 ? -19.319 -5.442 -15.829 1.00 97.75 110 ALA A C 1
ATOM 836 O O . ALA A 1 110 ? -19.546 -5.098 -16.987 1.00 97.75 110 ALA A O 1
ATOM 837 N N . ALA A 1 111 ? -18.391 -4.832 -15.084 1.00 96.44 111 ALA A N 1
ATOM 838 C CA . ALA A 1 111 ? -17.524 -3.759 -15.570 1.00 96.44 111 ALA A CA 1
ATOM 839 C C . ALA A 1 111 ? -16.403 -4.242 -16.521 1.00 96.44 111 ALA A C 1
ATOM 841 O O . ALA A 1 111 ? -15.650 -3.427 -17.055 1.00 96.44 111 ALA A O 1
ATOM 842 N N . GLY A 1 112 ? -16.289 -5.552 -16.766 1.00 97.44 112 GLY A N 1
ATOM 843 C CA . GLY A 1 112 ? -15.290 -6.155 -17.650 1.00 97.44 112 GLY A CA 1
ATOM 844 C C . GLY A 1 112 ? -13.981 -6.555 -16.967 1.00 97.44 112 GLY A C 1
ATOM 845 O O . GLY A 1 112 ? -13.034 -6.907 -17.668 1.00 97.44 112 GLY A O 1
ATOM 846 N N . ALA A 1 113 ? -13.911 -6.511 -15.633 1.00 98.25 113 ALA A N 1
ATOM 847 C CA . ALA A 1 113 ? -12.760 -7.010 -14.889 1.00 98.25 113 ALA A CA 1
ATOM 848 C C . ALA A 1 113 ? -12.716 -8.548 -14.912 1.00 98.25 113 ALA A C 1
ATOM 850 O O . ALA A 1 113 ? -13.749 -9.220 -14.882 1.00 98.25 113 ALA A O 1
ATOM 851 N N . ALA A 1 114 ? -11.511 -9.114 -14.875 1.00 98.38 114 ALA A N 1
ATOM 852 C CA . ALA A 1 114 ? -11.290 -10.551 -14.717 1.00 98.38 114 ALA A CA 1
ATOM 853 C C . ALA A 1 114 ? -11.659 -11.044 -13.303 1.00 98.38 114 ALA A C 1
ATOM 855 O O . ALA A 1 114 ? -11.984 -12.215 -13.104 1.00 98.38 114 ALA A O 1
ATOM 856 N N . GLY A 1 115 ? -11.637 -10.151 -12.312 1.00 98.00 115 GLY A N 1
ATOM 857 C CA . GLY A 1 115 ? -12.003 -10.459 -10.936 1.00 98.00 115 GLY A CA 1
ATOM 858 C C . GLY A 1 115 ? -11.707 -9.310 -9.980 1.00 98.00 115 GLY A C 1
ATOM 859 O O . GLY A 1 115 ? -11.749 -8.137 -10.356 1.00 98.00 115 GLY A O 1
ATOM 860 N N . VAL A 1 116 ? -11.400 -9.664 -8.733 1.00 98.25 116 VAL A N 1
ATOM 861 C CA . VAL A 1 116 ? -11.106 -8.717 -7.654 1.00 98.25 116 VAL A CA 1
ATOM 862 C C . VAL A 1 116 ? -9.841 -9.116 -6.899 1.00 98.25 116 VAL A C 1
ATOM 864 O O . VAL A 1 116 ? -9.494 -10.296 -6.855 1.00 98.25 116 VAL A O 1
ATOM 867 N N . GLN A 1 117 ? -9.179 -8.141 -6.281 1.00 97.62 117 GLN A N 1
ATOM 868 C CA . GLN A 1 117 ? -8.158 -8.367 -5.260 1.00 97.62 117 GLN A CA 1
ATOM 869 C C . GLN A 1 117 ? -8.740 -8.015 -3.890 1.00 97.62 117 GLN A C 1
ATOM 871 O O . GLN A 1 117 ? -9.285 -6.927 -3.687 1.00 97.62 117 GLN A O 1
ATOM 876 N N . VAL A 1 118 ? -8.588 -8.929 -2.934 1.00 96.19 118 VAL A N 1
ATOM 877 C CA . VAL A 1 118 ? -9.069 -8.762 -1.561 1.00 96.19 118 VAL A CA 1
ATOM 878 C C . VAL A 1 118 ? -7.872 -8.831 -0.621 1.00 96.19 118 VAL A C 1
ATOM 880 O O . VAL A 1 118 ? -7.076 -9.756 -0.706 1.00 96.19 118 VAL A O 1
ATOM 883 N N . GLY A 1 119 ? -7.737 -7.836 0.257 1.00 93.38 119 GLY A N 1
ATOM 884 C CA . GLY A 1 119 ? -6.677 -7.782 1.269 1.00 93.38 119 GLY A CA 1
ATOM 885 C C . GLY A 1 119 ? -7.244 -7.919 2.677 1.00 93.38 119 GLY A C 1
ATOM 886 O O . GLY A 1 119 ? -7.036 -8.929 3.340 1.00 93.38 119 GLY A O 1
ATOM 887 N N . THR A 1 120 ? -8.024 -6.925 3.110 1.00 91.38 120 THR A N 1
ATOM 888 C CA . THR A 1 120 ? -8.533 -6.819 4.487 1.00 91.38 120 THR A CA 1
ATOM 889 C C . THR A 1 120 ? -9.245 -8.076 4.984 1.00 91.38 120 THR A C 1
ATOM 891 O O . THR A 1 120 ? -8.990 -8.483 6.106 1.00 91.38 120 THR A O 1
ATOM 894 N N . LEU A 1 121 ? -10.087 -8.734 4.176 1.00 91.88 121 LEU A N 1
ATOM 895 C CA . LEU A 1 121 ? -10.764 -9.961 4.624 1.00 91.88 121 LEU A CA 1
ATOM 896 C C . LEU A 1 121 ? -9.779 -11.108 4.881 1.00 91.88 121 LEU A C 1
ATOM 898 O O . LEU A 1 121 ? -9.878 -11.764 5.910 1.00 91.88 121 LEU A O 1
ATOM 902 N N . PHE A 1 122 ? -8.784 -11.293 4.007 1.00 93.50 122 PHE A N 1
ATOM 903 C CA . PHE A 1 122 ? -7.746 -12.308 4.206 1.00 93.50 122 PHE A CA 1
ATOM 904 C C . PHE A 1 122 ? -6.839 -11.999 5.402 1.00 93.50 122 PHE A C 1
ATOM 906 O O . PHE A 1 122 ? -6.323 -12.916 6.034 1.00 93.50 122 PHE A O 1
ATOM 913 N N . ALA A 1 123 ? -6.696 -10.724 5.777 1.00 90.62 123 ALA A N 1
ATOM 914 C CA . ALA A 1 123 ? -6.025 -10.344 7.017 1.00 90.62 123 ALA A CA 1
ATOM 915 C C . ALA A 1 123 ? -6.781 -10.805 8.279 1.00 90.62 123 ALA A C 1
ATOM 917 O O . ALA A 1 123 ? -6.174 -10.875 9.340 1.00 90.62 123 ALA A O 1
ATOM 918 N N . PHE A 1 124 ? -8.074 -11.133 8.181 1.00 90.94 124 PHE A N 1
ATOM 919 C CA . PHE A 1 124 ? -8.883 -11.664 9.284 1.00 90.94 124 PHE A CA 1
ATOM 920 C C . PHE A 1 124 ? -9.144 -13.176 9.185 1.00 90.94 124 PHE A C 1
ATOM 922 O O . PHE A 1 124 ? -9.838 -13.715 10.042 1.00 90.94 124 PHE A O 1
ATOM 929 N N . CYS A 1 125 ? -8.570 -13.874 8.198 1.00 93.38 125 CYS A N 1
ATOM 930 C CA . CYS A 1 125 ? -8.612 -15.339 8.129 1.00 93.38 125 CYS A CA 1
ATOM 931 C C . CYS A 1 125 ? -7.788 -15.978 9.257 1.00 93.38 125 CYS A C 1
ATOM 933 O O . CYS A 1 125 ? -6.877 -15.347 9.810 1.00 93.38 125 CYS A O 1
ATOM 935 N N . GLU A 1 126 ? -8.087 -17.234 9.589 1.00 93.44 126 GLU A N 1
ATOM 936 C CA . GLU A 1 126 ? -7.427 -17.991 10.663 1.00 93.44 126 GLU A CA 1
ATOM 937 C C . GLU A 1 126 ? -5.908 -18.082 10.446 1.00 93.44 126 GLU A C 1
ATOM 939 O O . GLU A 1 126 ? -5.140 -17.845 11.376 1.00 93.44 126 GLU A O 1
ATOM 944 N N . GLU A 1 127 ? -5.471 -18.278 9.201 1.00 93.75 127 GLU A N 1
ATOM 945 C CA . GLU A 1 127 ? -4.072 -18.449 8.793 1.00 93.75 127 GLU A CA 1
ATOM 946 C C . GLU A 1 127 ? -3.240 -17.163 8.875 1.00 93.75 127 GLU A C 1
ATOM 948 O O . GLU A 1 127 ? -2.009 -17.203 8.823 1.00 93.75 127 GLU A O 1
ATOM 953 N N . SER A 1 128 ? -3.886 -16.000 8.977 1.00 92.06 128 SER A N 1
ATOM 954 C CA . SER A 1 128 ? -3.158 -14.738 9.078 1.00 92.06 128 SER A CA 1
ATOM 955 C C . SER A 1 128 ? -2.484 -14.597 10.445 1.00 92.06 128 SER A C 1
ATOM 957 O O . SER A 1 128 ? -3.062 -14.911 11.487 1.00 92.06 128 SER A O 1
ATOM 959 N N . CYS A 1 129 ? -1.278 -14.031 10.467 1.00 88.25 129 CYS A N 1
ATOM 960 C CA . CYS A 1 129 ? -0.510 -13.816 11.697 1.00 88.25 129 CYS A CA 1
ATOM 961 C C . CYS A 1 129 ? -0.996 -12.616 12.533 1.00 88.25 129 CYS A C 1
ATOM 963 O O . CYS A 1 129 ? -0.256 -12.122 13.381 1.00 88.25 129 CYS A O 1
ATOM 965 N N . LEU A 1 130 ? -2.208 -12.098 12.299 1.00 87.12 130 LEU A N 1
ATOM 966 C CA . LEU A 1 130 ? -2.784 -11.109 13.209 1.00 87.12 130 LEU A CA 1
ATOM 967 C C . LEU A 1 130 ? -3.156 -11.781 14.531 1.00 87.12 130 LEU A C 1
ATOM 969 O O . LEU A 1 130 ? -3.593 -12.930 14.563 1.00 87.12 130 LEU A O 1
ATOM 973 N N . ARG A 1 131 ? -3.006 -11.046 15.633 1.00 90.38 131 ARG A N 1
ATOM 974 C CA . ARG A 1 131 ? -3.406 -11.546 16.947 1.00 90.38 131 ARG A CA 1
ATOM 975 C C . ARG A 1 131 ? -4.902 -11.850 16.975 1.00 90.38 131 ARG A C 1
ATOM 977 O O . ARG A 1 131 ? -5.719 -11.028 16.560 1.00 90.38 131 ARG A O 1
ATOM 984 N N . GLU A 1 132 ? -5.240 -13.013 17.512 1.00 92.44 132 GLU A N 1
ATOM 985 C CA . GLU A 1 132 ? -6.605 -13.538 17.519 1.00 92.44 132 GLU A CA 1
ATOM 986 C C . GLU A 1 132 ? -7.586 -12.649 18.299 1.00 92.44 132 GLU A C 1
ATOM 988 O O . GLU A 1 132 ? -8.715 -12.429 17.864 1.00 92.44 132 GLU A O 1
ATOM 993 N N . ASP A 1 133 ? -7.146 -12.070 19.418 1.00 92.06 133 ASP A N 1
ATOM 994 C CA . ASP A 1 133 ? -7.962 -11.147 20.208 1.00 92.06 133 ASP A CA 1
ATOM 995 C C . ASP A 1 133 ? -8.318 -9.876 19.418 1.00 92.06 133 ASP A C 1
ATOM 997 O O . ASP A 1 133 ? -9.469 -9.436 19.440 1.00 92.06 133 ASP A O 1
ATOM 1001 N N . LEU A 1 134 ? -7.367 -9.346 18.639 1.00 91.50 134 LEU A N 1
ATOM 1002 C CA . LEU A 1 134 ? -7.599 -8.204 17.752 1.00 91.50 134 LEU A CA 1
ATOM 1003 C C . LEU A 1 134 ? -8.539 -8.561 16.596 1.00 91.50 134 LEU A C 1
ATOM 1005 O O . LEU A 1 134 ? -9.421 -7.766 16.274 1.00 91.50 134 LEU A O 1
ATOM 1009 N N . LYS A 1 135 ? -8.392 -9.747 15.984 1.00 92.50 135 LYS A N 1
ATOM 1010 C CA . LYS A 1 135 ? -9.309 -10.203 14.924 1.00 92.50 135 LYS A CA 1
ATOM 1011 C C . LYS A 1 135 ? -10.750 -10.229 15.431 1.00 92.50 135 LYS A C 1
ATOM 1013 O O . LYS A 1 135 ? -11.623 -9.623 14.814 1.00 92.50 135 LYS A O 1
ATOM 1018 N N . ARG A 1 136 ? -10.989 -10.876 16.578 1.00 93.69 136 ARG A N 1
ATOM 1019 C CA . ARG A 1 136 ? -12.328 -11.015 17.179 1.00 93.69 136 ARG A CA 1
ATOM 1020 C C . ARG A 1 136 ? -12.953 -9.674 17.528 1.00 93.69 136 ARG A C 1
ATOM 1022 O O . ARG A 1 136 ? -14.113 -9.438 17.193 1.00 93.69 136 ARG A O 1
ATOM 1029 N N . GLU A 1 137 ? -12.188 -8.794 18.168 1.00 92.50 137 GLU A N 1
ATOM 1030 C CA . GLU A 1 137 ? -12.663 -7.459 18.533 1.00 92.50 137 GLU A CA 1
ATOM 1031 C C . GLU A 1 137 ? -13.057 -6.647 17.293 1.00 92.50 137 GLU A C 1
ATOM 1033 O O . GLU A 1 137 ? -14.130 -6.045 17.253 1.00 92.50 137 GLU A O 1
ATOM 1038 N N . ILE A 1 138 ? -12.237 -6.672 16.240 1.00 91.94 138 ILE A N 1
ATOM 1039 C CA . ILE A 1 138 ? -12.542 -5.939 15.011 1.00 91.94 138 ILE A CA 1
ATOM 1040 C C . ILE A 1 138 ? -13.732 -6.527 14.266 1.00 91.94 138 ILE A C 1
ATOM 1042 O O . ILE A 1 138 ? -14.589 -5.766 13.823 1.00 91.94 138 ILE A O 1
ATOM 1046 N N . ILE A 1 139 ? -13.829 -7.851 14.158 1.00 92.88 139 ILE A N 1
ATOM 1047 C CA . ILE A 1 139 ? -14.990 -8.501 13.539 1.00 92.88 139 ILE A CA 1
ATOM 1048 C C . ILE A 1 139 ? -16.272 -8.080 14.268 1.00 92.88 139 ILE A C 1
ATOM 1050 O O . ILE A 1 139 ? -17.240 -7.688 13.614 1.00 92.88 139 ILE A O 1
ATOM 1054 N N . LYS A 1 140 ? -16.259 -8.053 15.606 1.00 94.88 140 LYS A N 1
ATOM 1055 C CA . LYS A 1 140 ? -17.390 -7.585 16.417 1.00 94.88 140 LYS A CA 1
ATOM 1056 C C . LYS A 1 140 ? -17.731 -6.114 16.148 1.00 94.88 140 LYS A C 1
ATOM 1058 O O . LYS A 1 140 ? -18.903 -5.781 15.984 1.00 94.88 140 LYS A O 1
ATOM 1063 N N . ARG A 1 141 ? -16.736 -5.223 16.055 1.00 93.25 141 ARG A N 1
ATOM 1064 C CA . ARG A 1 141 ? -16.960 -3.808 15.683 1.00 93.25 141 ARG A CA 1
ATOM 1065 C C . ARG A 1 141 ? -17.553 -3.669 14.287 1.00 93.25 141 ARG A C 1
ATOM 1067 O O . ARG A 1 141 ? -18.489 -2.900 14.104 1.00 93.25 141 ARG A O 1
ATOM 1074 N N . CYS A 1 142 ? -17.055 -4.432 13.317 1.00 91.50 142 CYS A N 1
ATOM 1075 C CA . CYS A 1 142 ? -17.594 -4.453 11.960 1.00 91.50 142 CYS A CA 1
ATOM 1076 C C . CYS A 1 142 ? -19.061 -4.906 11.939 1.00 91.50 142 CYS A C 1
ATOM 1078 O O . CYS A 1 142 ? -19.878 -4.252 11.298 1.00 91.50 142 CYS A O 1
ATOM 1080 N N . GLN A 1 143 ? -19.412 -5.966 12.677 1.00 93.06 143 GLN A N 1
ATOM 1081 C CA . GLN A 1 143 ? -20.797 -6.445 12.810 1.00 93.06 143 GLN A CA 1
ATOM 1082 C C . GLN A 1 143 ? -21.723 -5.404 13.452 1.00 93.06 143 GLN A C 1
ATOM 1084 O O . GLN A 1 143 ? -22.883 -5.293 13.067 1.00 93.06 143 GLN A O 1
ATOM 1089 N N . ASN A 1 144 ? -21.197 -4.610 14.385 1.00 95.12 144 ASN A N 1
ATOM 1090 C CA . ASN A 1 144 ? -21.933 -3.533 15.045 1.00 95.12 144 ASN A CA 1
ATOM 1091 C C . ASN A 1 144 ? -21.926 -2.208 14.261 1.00 95.12 144 ASN A C 1
ATOM 1093 O O . ASN A 1 144 ? -22.511 -1.233 14.723 1.00 95.12 144 ASN A O 1
ATOM 1097 N N . GLY A 1 145 ? -21.248 -2.138 13.109 1.00 92.19 145 GLY A N 1
ATOM 1098 C CA . GLY A 1 145 ? -21.131 -0.910 12.318 1.00 92.19 145 GLY A CA 1
ATOM 1099 C C . GLY A 1 145 ? -20.273 0.183 12.966 1.00 92.19 145 GLY A C 1
ATOM 1100 O O . GLY A 1 145 ? -20.421 1.352 12.626 1.00 92.19 145 GLY A O 1
ATOM 1101 N N . THR A 1 146 ? -19.372 -0.175 13.884 1.00 91.12 146 THR A N 1
ATOM 1102 C CA . THR A 1 146 ? -18.517 0.763 14.632 1.00 91.12 146 THR A CA 1
ATOM 1103 C C . THR A 1 146 ? -16.998 0.640 14.387 1.00 91.12 146 THR A C 1
ATOM 1105 O O . THR A 1 146 ? -16.224 0.999 15.282 1.00 91.12 146 THR A O 1
ATOM 1108 N N . PRO A 1 147 ? -16.483 0.149 13.234 1.00 89.25 147 PRO A N 1
ATOM 1109 C CA . PRO A 1 147 ? -15.047 0.225 12.988 1.00 89.25 147 PRO A CA 1
ATOM 1110 C C . PRO A 1 147 ? -14.620 1.691 12.808 1.00 89.25 147 PRO A C 1
ATOM 1112 O O . PRO A 1 147 ? -15.304 2.471 12.151 1.00 89.25 147 PRO A O 1
ATOM 1115 N N . SER A 1 148 ? -13.463 2.057 13.360 1.00 89.56 148 SER A N 1
ATOM 1116 C CA . SER A 1 148 ? -12.860 3.379 13.170 1.00 89.56 148 SER A CA 1
ATOM 1117 C C . SER A 1 148 ? -11.599 3.229 12.335 1.00 89.56 148 SER A C 1
ATOM 1119 O O . SER A 1 148 ? -10.675 2.520 12.726 1.00 89.56 148 SER A O 1
ATOM 1121 N N . VAL A 1 149 ? -11.584 3.857 11.166 1.00 91.56 149 VAL A N 1
ATOM 1122 C CA . VAL A 1 149 ? -10.477 3.812 10.213 1.00 91.56 149 VAL A CA 1
ATOM 1123 C C . VAL A 1 149 ? -10.033 5.239 9.948 1.00 91.56 149 VAL A C 1
ATOM 1125 O O . VAL A 1 149 ? -10.879 6.102 9.745 1.00 91.56 149 VAL A O 1
ATOM 1128 N N . PHE A 1 150 ? -8.725 5.464 9.937 1.00 91.75 150 PHE A N 1
ATOM 1129 C CA . PHE A 1 150 ? -8.114 6.755 9.662 1.00 91.75 150 PHE A CA 1
ATOM 1130 C C . PHE A 1 150 ? -7.094 6.619 8.534 1.00 91.75 150 PHE A C 1
ATOM 1132 O O . PHE A 1 150 ? -6.232 5.739 8.550 1.00 91.75 150 PHE A O 1
ATOM 1139 N N . THR A 1 151 ? -7.197 7.476 7.529 1.00 92.69 151 THR A N 1
ATOM 1140 C CA . THR A 1 151 ? -6.249 7.567 6.423 1.00 92.69 151 THR A CA 1
ATOM 1141 C C . THR A 1 151 ? -5.196 8.602 6.778 1.00 92.69 151 THR A C 1
ATOM 1143 O O . THR A 1 151 ? -5.367 9.789 6.520 1.00 92.69 151 THR A O 1
ATOM 1146 N N . ASP A 1 152 ? -4.096 8.147 7.366 1.00 92.00 152 ASP A N 1
ATOM 1147 C CA . ASP A 1 152 ? -3.033 9.027 7.829 1.00 92.00 152 ASP A CA 1
ATOM 1148 C C . ASP A 1 152 ? -2.255 9.607 6.631 1.00 92.00 152 ASP A C 1
ATOM 1150 O O . ASP A 1 152 ? -1.681 8.837 5.849 1.00 92.00 152 ASP A O 1
ATOM 1154 N N . PRO A 1 153 ? -2.225 10.943 6.447 1.00 91.94 153 PRO A N 1
ATOM 1155 C CA . PRO A 1 153 ? -1.550 11.576 5.317 1.00 91.94 153 PRO A CA 1
ATOM 1156 C C . PRO A 1 153 ? -0.019 11.517 5.393 1.00 91.94 153 PRO A C 1
ATOM 1158 O O . PRO A 1 153 ? 0.635 11.704 4.365 1.00 91.94 153 PRO A O 1
ATOM 1161 N N . VAL A 1 154 ? 0.554 11.311 6.583 1.00 90.19 154 VAL A N 1
ATOM 1162 C CA . VAL A 1 154 ? 1.992 11.483 6.855 1.00 90.19 154 VAL A CA 1
ATOM 1163 C C . VAL A 1 154 ? 2.644 10.273 7.503 1.00 90.19 154 VAL A C 1
ATOM 1165 O O . VAL A 1 154 ? 3.869 10.238 7.568 1.00 90.19 154 VAL A O 1
ATOM 1168 N N . ALA A 1 155 ? 1.874 9.267 7.932 1.00 87.69 155 ALA A N 1
ATOM 1169 C CA . ALA A 1 155 ? 2.422 8.085 8.583 1.00 87.69 155 ALA A CA 1
ATOM 1170 C C . ALA A 1 155 ? 3.576 7.478 7.787 1.00 87.69 155 ALA A C 1
ATOM 1172 O O . ALA A 1 155 ? 4.545 7.060 8.407 1.00 87.69 155 ALA A O 1
ATOM 1173 N N . SER A 1 156 ? 3.491 7.415 6.449 1.00 88.06 156 SER A N 1
ATOM 1174 C CA . SER A 1 156 ? 4.510 6.773 5.616 1.00 88.06 156 SER A CA 1
ATOM 1175 C C . SER A 1 156 ? 5.680 7.679 5.206 1.00 88.06 156 SER A C 1
ATOM 1177 O O . SER A 1 156 ? 5.452 8.685 4.534 1.00 88.06 156 SER A O 1
ATOM 1179 N N . PRO A 1 157 ? 6.944 7.239 5.401 1.00 86.44 157 PRO A N 1
ATOM 1180 C CA . PRO A 1 157 ? 8.137 7.951 4.959 1.00 86.44 157 PRO A CA 1
ATOM 1181 C C . PRO A 1 157 ? 8.307 7.889 3.447 1.00 86.44 157 PRO A C 1
ATOM 1183 O O . PRO A 1 157 ? 9.153 8.583 2.913 1.00 86.44 157 PRO A O 1
ATOM 1186 N N . ALA A 1 158 ? 7.509 7.075 2.749 1.00 86.00 158 ALA A N 1
ATOM 1187 C CA . ALA A 1 158 ? 7.436 7.097 1.294 1.00 86.00 158 ALA A CA 1
ATOM 1188 C C . ALA A 1 158 ? 6.532 8.233 0.764 1.00 86.00 158 ALA A C 1
ATOM 1190 O O . ALA A 1 158 ? 6.388 8.375 -0.446 1.00 86.00 158 ALA A O 1
ATOM 1191 N N . GLY A 1 159 ? 5.892 9.015 1.644 1.00 86.62 159 GLY A N 1
ATOM 1192 C CA . GLY A 1 159 ? 5.052 10.157 1.267 1.00 86.62 159 GLY A CA 1
ATOM 1193 C C . GLY A 1 159 ? 3.659 9.791 0.742 1.00 86.62 159 GLY A C 1
ATOM 1194 O O . GLY A 1 159 ? 2.985 10.635 0.146 1.00 86.62 159 GLY A O 1
ATOM 1195 N N . PHE A 1 160 ? 3.226 8.546 0.947 1.00 89.81 160 PHE A N 1
ATOM 1196 C CA . PHE A 1 160 ? 1.906 8.052 0.557 1.00 89.81 160 PHE A CA 1
ATOM 1197 C C . PHE A 1 160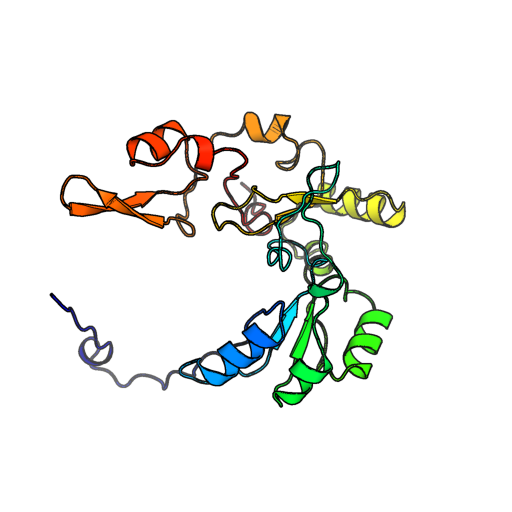 ? 0.983 7.960 1.776 1.00 89.81 160 PHE A C 1
ATOM 1199 O O . PHE A 1 160 ? 1.422 7.437 2.807 1.00 89.81 160 PHE A O 1
ATOM 1206 N N . PRO A 1 161 ? -0.289 8.389 1.663 1.00 92.69 161 PRO A N 1
ATOM 1207 C CA . PRO A 1 161 ? -1.269 8.152 2.710 1.00 92.69 161 PRO A CA 1
ATOM 1208 C C . PRO A 1 161 ? -1.371 6.672 3.076 1.00 92.69 161 PRO A C 1
ATOM 1210 O O . PRO A 1 161 ? -1.227 5.799 2.215 1.00 92.69 161 PRO A O 1
ATOM 1213 N N . PHE A 1 162 ? -1.644 6.386 4.345 1.00 91.38 162 PHE A N 1
ATOM 1214 C CA . PHE A 1 162 ? -1.736 5.023 4.848 1.00 91.38 162 PHE A CA 1
ATOM 1215 C C . PHE A 1 162 ? -3.000 4.834 5.682 1.00 91.38 162 PHE A C 1
ATOM 1217 O O . PHE A 1 162 ? -3.238 5.548 6.651 1.00 91.38 162 PHE A O 1
ATOM 1224 N N . LYS A 1 163 ? -3.821 3.854 5.309 1.00 91.19 163 LYS A N 1
ATOM 1225 C CA . LYS A 1 163 ? -5.078 3.556 5.989 1.00 91.19 163 LYS A CA 1
ATOM 1226 C C . LYS A 1 163 ? -4.833 2.654 7.197 1.00 91.19 163 LYS A C 1
ATOM 1228 O O . LYS A 1 163 ? -4.422 1.502 7.047 1.00 91.19 163 LYS A O 1
ATOM 1233 N N . VAL A 1 164 ? -5.108 3.186 8.383 1.00 89.25 164 VAL A N 1
ATOM 1234 C CA . VAL A 1 164 ? -4.916 2.552 9.690 1.00 89.25 164 VAL A CA 1
ATOM 1235 C C . VAL A 1 164 ? -6.273 2.263 10.319 1.00 89.25 164 VAL A C 1
ATOM 1237 O O . VAL A 1 164 ? -7.180 3.089 10.288 1.00 89.25 164 VAL A O 1
ATOM 1240 N N . LEU A 1 165 ? -6.411 1.081 10.909 1.00 90.25 165 LEU A N 1
ATOM 1241 C CA . LEU A 1 165 ? -7.548 0.750 11.757 1.00 90.25 165 LEU A CA 1
ATOM 1242 C C . LEU A 1 165 ? -7.240 1.193 13.192 1.00 90.25 165 LEU A C 1
ATOM 1244 O O . LEU A 1 165 ? -6.218 0.797 13.749 1.00 90.25 165 LEU A O 1
ATOM 1248 N N . SER A 1 166 ? -8.116 2.000 13.782 1.00 88.81 166 SER A N 1
ATOM 1249 C CA . SER A 1 166 ? -7.935 2.570 15.116 1.00 88.81 166 SER A CA 1
ATOM 1250 C C . SER A 1 166 ? -8.312 1.556 16.196 1.00 88.81 166 SER A C 1
ATOM 1252 O O . SER A 1 166 ? -9.490 1.268 16.436 1.00 88.81 166 SER A O 1
ATOM 1254 N N . ILE A 1 167 ? -7.298 1.014 16.869 1.00 88.12 167 ILE A N 1
ATOM 1255 C CA . ILE A 1 167 ? -7.442 0.031 17.943 1.00 88.12 167 ILE A CA 1
ATOM 1256 C C . ILE A 1 167 ? -6.654 0.471 19.176 1.00 88.12 167 ILE A C 1
ATOM 1258 O O . ILE A 1 167 ? -5.425 0.585 19.145 1.00 88.12 167 ILE A O 1
ATOM 1262 N N . SER A 1 168 ? -7.368 0.666 20.284 1.00 86.81 168 SER A N 1
ATOM 1263 C CA . SER A 1 168 ? -6.784 0.985 21.588 1.00 86.81 168 SER A CA 1
ATOM 1264 C C . SER A 1 168 ? -5.752 -0.060 22.012 1.00 86.81 168 SER A C 1
ATOM 1266 O O . SER A 1 168 ? -5.949 -1.259 21.810 1.00 86.81 168 SER A O 1
ATOM 1268 N N . GLY A 1 169 ? -4.646 0.389 22.606 1.00 86.38 169 GLY A N 1
ATOM 1269 C CA . GLY A 1 169 ? -3.580 -0.510 23.060 1.00 86.38 169 GLY A CA 1
ATOM 1270 C C . GLY A 1 169 ? -2.689 -1.073 21.943 1.00 86.38 169 GLY A C 1
ATOM 1271 O O . GLY A 1 169 ? -1.816 -1.896 22.220 1.00 86.38 169 GLY A O 1
ATOM 1272 N N . THR A 1 170 ? -2.871 -0.641 20.692 1.00 88.44 170 THR A N 1
ATOM 1273 C CA . THR A 1 170 ? -1.987 -0.986 19.566 1.00 88.44 170 THR A CA 1
ATOM 1274 C C . THR A 1 170 ? -1.194 0.236 19.102 1.00 88.44 170 THR A C 1
ATOM 1276 O O . THR A 1 170 ? -1.380 1.334 19.610 1.00 88.44 170 THR A O 1
ATOM 1279 N N . LEU A 1 171 ? -0.313 0.078 18.111 1.00 87.62 171 LEU A N 1
ATOM 1280 C CA . LEU A 1 171 ? 0.480 1.194 17.579 1.00 87.62 171 LEU A CA 1
ATOM 1281 C C . LEU A 1 171 ? -0.347 2.240 16.801 1.00 87.62 171 LEU A C 1
ATOM 1283 O O . LEU A 1 171 ? 0.228 3.218 16.340 1.00 87.62 171 LEU A O 1
ATOM 1287 N N . SER A 1 172 ? -1.660 2.046 16.630 1.00 86.31 172 SER A N 1
ATOM 1288 C CA . SER A 1 172 ? -2.562 3.063 16.079 1.00 86.31 172 SER A CA 1
ATOM 1289 C C . SER A 1 172 ? -2.955 4.093 17.139 1.00 86.31 172 SER A C 1
ATOM 1291 O O . SER A 1 172 ? -3.530 5.120 16.809 1.00 86.31 172 SER A O 1
ATOM 1293 N N . ASP A 1 173 ? -2.710 3.787 18.416 1.00 87.00 173 ASP A N 1
ATOM 1294 C CA . ASP A 1 173 ? -2.901 4.697 19.537 1.00 87.00 173 ASP A CA 1
ATOM 1295 C C . ASP A 1 173 ? -1.647 5.579 19.691 1.00 87.00 173 ASP A C 1
ATOM 1297 O O . ASP A 1 173 ? -0.556 5.038 19.932 1.00 87.00 173 ASP A O 1
ATOM 1301 N N . PRO A 1 174 ? -1.769 6.917 19.585 1.00 85.12 174 PRO A N 1
ATOM 1302 C CA . PRO A 1 174 ? -0.639 7.831 19.731 1.00 85.12 174 PRO A CA 1
ATOM 1303 C C . PRO A 1 174 ? 0.130 7.631 21.042 1.00 85.12 174 PRO A C 1
ATOM 1305 O O . PRO A 1 174 ? 1.358 7.562 21.028 1.00 85.12 174 PRO A O 1
ATOM 1308 N N . GLY A 1 175 ? -0.568 7.421 22.163 1.00 87.75 175 GLY A N 1
ATOM 1309 C CA . GLY A 1 175 ? 0.063 7.273 23.475 1.00 87.75 175 GLY A CA 1
ATOM 1310 C C . GLY A 1 175 ? 0.834 5.959 23.638 1.00 87.75 175 GLY A C 1
ATOM 1311 O O . GLY A 1 175 ? 1.765 5.874 24.444 1.00 87.75 175 GLY A O 1
ATOM 1312 N N . VAL A 1 176 ? 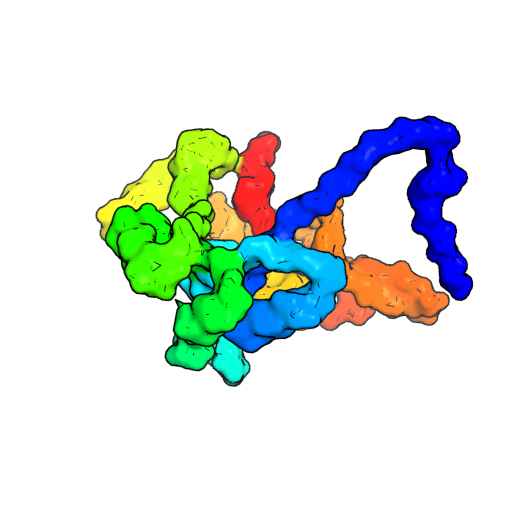0.476 4.922 22.874 1.00 89.06 176 VAL A N 1
ATOM 1313 C CA . VAL A 1 176 ? 1.248 3.671 22.787 1.00 89.06 176 VAL A CA 1
ATOM 1314 C C . VAL A 1 176 ? 2.428 3.848 21.837 1.00 89.06 176 VAL A C 1
ATOM 1316 O O . VAL A 1 176 ? 3.541 3.415 22.147 1.00 89.06 176 VAL A O 1
ATOM 1319 N N . TYR A 1 177 ? 2.202 4.495 20.692 1.00 86.25 177 TYR A N 1
ATOM 1320 C CA . TYR A 1 177 ? 3.227 4.714 19.679 1.00 86.25 177 TYR A CA 1
ATOM 1321 C C . TYR A 1 177 ? 4.376 5.594 20.192 1.00 86.25 177 TYR A C 1
ATOM 1323 O O . TYR A 1 177 ? 5.539 5.245 20.002 1.00 86.25 177 TYR A O 1
ATOM 1331 N N . GLU A 1 178 ? 4.086 6.680 20.907 1.00 86.81 178 GLU A N 1
ATOM 1332 C CA . GLU A 1 178 ? 5.091 7.601 21.462 1.00 86.81 178 GLU A CA 1
ATOM 1333 C C . GLU A 1 178 ? 6.046 6.931 22.458 1.00 86.81 178 GLU A C 1
ATOM 1335 O O . GLU A 1 178 ? 7.224 7.279 22.536 1.00 86.81 178 GLU A O 1
ATOM 1340 N N . LYS A 1 179 ? 5.574 5.910 23.183 1.00 88.62 179 LYS A N 1
ATOM 1341 C CA . LYS A 1 179 ? 6.399 5.123 24.118 1.00 88.62 179 LYS A CA 1
ATOM 1342 C C . LYS A 1 179 ? 7.331 4.147 23.399 1.00 88.62 179 LYS A C 1
ATOM 1344 O O . LYS A 1 179 ? 8.247 3.591 24.010 1.00 88.62 179 LYS A O 1
ATOM 1349 N N . ARG A 1 180 ? 7.114 3.902 22.104 1.00 86.75 180 ARG A N 1
ATOM 1350 C CA . ARG A 1 180 ? 7.920 2.976 21.312 1.00 86.75 180 ARG A CA 1
ATOM 1351 C C . ARG A 1 180 ? 9.253 3.616 20.942 1.00 86.75 180 ARG A C 1
ATOM 1353 O O . ARG A 1 180 ? 9.335 4.672 20.321 1.00 86.75 180 ARG A O 1
ATOM 1360 N N . ARG A 1 181 ? 10.338 2.881 21.176 1.00 85.00 181 ARG A N 1
ATOM 1361 C CA . ARG A 1 181 ? 11.643 3.227 20.606 1.00 85.00 181 ARG A CA 1
ATOM 1362 C C . ARG A 1 181 ? 11.620 3.045 19.084 1.00 85.00 181 ARG A C 1
ATOM 1364 O O . ARG A 1 181 ? 11.513 1.922 18.591 1.00 85.00 181 ARG A O 1
ATOM 1371 N N . ARG A 1 182 ? 11.816 4.134 18.331 1.00 85.44 182 ARG A N 1
ATOM 1372 C CA . ARG A 1 182 ? 12.023 4.087 16.872 1.00 85.44 182 ARG A CA 1
ATOM 1373 C C . ARG A 1 182 ? 13.282 3.274 16.537 1.00 85.44 182 ARG A C 1
ATOM 1375 O O . ARG A 1 182 ? 14.404 3.688 16.843 1.00 85.44 182 ARG A O 1
ATOM 1382 N N . GLN A 1 183 ? 13.098 2.108 15.917 1.00 80.25 183 GLN A N 1
ATOM 1383 C CA . GLN A 1 183 ? 14.177 1.250 15.421 1.00 80.25 183 GLN A CA 1
ATOM 1384 C C . GLN A 1 183 ? 13.721 0.507 14.161 1.00 80.25 183 GLN A C 1
ATOM 1386 O O . GLN A 1 183 ? 12.771 -0.269 14.201 1.00 80.25 183 GLN A O 1
ATOM 1391 N N . CYS A 1 184 ? 14.414 0.734 13.044 1.00 77.88 184 CYS A N 1
ATOM 1392 C CA . CYS A 1 184 ? 14.161 0.044 11.780 1.00 77.88 184 CYS A CA 1
ATOM 1393 C C . CYS A 1 184 ? 15.339 -0.878 11.447 1.00 77.88 184 CYS A C 1
ATOM 1395 O O . CYS A 1 184 ? 16.446 -0.397 11.196 1.00 77.88 184 CYS A O 1
ATOM 1397 N N . GLY A 1 185 ? 15.092 -2.190 11.438 1.00 73.12 185 GLY A N 1
ATOM 1398 C CA . GLY A 1 185 ? 16.086 -3.201 11.059 1.00 73.12 185 GLY A CA 1
ATOM 1399 C C . GLY A 1 185 ? 16.163 -3.487 9.555 1.00 73.12 185 GLY A C 1
ATOM 1400 O O . GLY A 1 185 ? 17.145 -4.062 9.110 1.00 73.12 185 GLY A O 1
ATOM 1401 N N . LEU A 1 186 ? 15.153 -3.081 8.774 1.00 79.00 186 LEU A N 1
ATOM 1402 C CA . LEU A 1 186 ? 15.003 -3.492 7.369 1.00 79.00 186 LEU A CA 1
ATOM 1403 C C . LEU A 1 186 ? 15.627 -2.516 6.367 1.00 79.00 186 LEU A C 1
ATOM 1405 O O . LEU A 1 186 ? 16.222 -2.926 5.381 1.00 79.00 186 LEU A O 1
ATOM 1409 N N . GLY A 1 187 ? 15.479 -1.210 6.602 1.00 81.12 187 GLY A N 1
ATOM 1410 C CA . GLY A 1 187 ? 16.074 -0.177 5.749 1.00 81.12 187 GLY A CA 1
ATOM 1411 C C . GLY A 1 187 ? 15.473 -0.013 4.344 1.00 81.12 187 GLY A C 1
ATOM 1412 O O . GLY A 1 187 ? 16.048 0.733 3.562 1.00 81.12 187 GLY A O 1
ATOM 1413 N N . TYR A 1 188 ? 14.331 -0.638 4.029 1.00 82.19 188 TYR A N 1
ATOM 1414 C CA . TYR A 1 188 ? 13.732 -0.624 2.680 1.00 82.19 188 TYR A CA 1
ATOM 1415 C C . TYR A 1 188 ? 13.282 0.750 2.168 1.00 82.19 188 TYR A C 1
ATOM 1417 O O . TYR A 1 188 ? 13.270 0.970 0.965 1.00 82.19 188 TYR A O 1
ATOM 1425 N N . LEU A 1 189 ? 12.911 1.663 3.068 1.00 86.56 189 LEU A N 1
ATOM 1426 C CA . LEU A 1 189 ? 12.406 3.002 2.730 1.00 86.56 189 LEU A CA 1
ATOM 1427 C C . LEU A 1 189 ? 13.438 4.090 3.056 1.00 86.56 189 LEU A C 1
ATOM 1429 O O . LEU A 1 189 ? 13.087 5.172 3.519 1.00 86.56 189 LEU A O 1
ATOM 1433 N N . ARG A 1 190 ? 14.728 3.761 2.938 1.00 89.69 190 ARG A N 1
ATOM 1434 C CA . ARG A 1 190 ? 15.796 4.751 3.080 1.00 89.69 190 ARG A CA 1
ATOM 1435 C C . ARG A 1 190 ? 15.996 5.470 1.758 1.00 89.69 190 ARG A C 1
ATOM 1437 O O . ARG A 1 190 ? 16.045 4.851 0.701 1.00 89.69 190 ARG A O 1
ATOM 1444 N N . GLU A 1 191 ? 16.207 6.764 1.862 1.00 90.88 191 GLU A N 1
ATOM 1445 C CA . GLU A 1 191 ? 16.565 7.632 0.760 1.00 90.88 191 GLU A CA 1
ATOM 1446 C C . GLU A 1 191 ? 18.071 7.850 0.763 1.00 90.88 191 GLU A C 1
ATOM 1448 O O . GLU A 1 191 ? 18.708 7.958 1.823 1.00 90.88 191 GLU A O 1
ATOM 1453 N N . ALA A 1 192 ? 18.635 7.888 -0.438 1.00 92.62 192 ALA A N 1
ATOM 1454 C CA . ALA A 1 192 ? 20.030 8.223 -0.624 1.00 92.62 192 ALA A CA 1
ATOM 1455 C C . ALA A 1 192 ? 20.205 9.741 -0.492 1.00 92.62 192 ALA A C 1
ATOM 1457 O O . ALA A 1 192 ? 19.397 10.505 -1.016 1.00 92.62 192 ALA A O 1
ATOM 1458 N N . TYR A 1 193 ? 21.258 10.180 0.187 1.00 93.00 193 TYR A N 1
ATOM 1459 C CA . TYR A 1 193 ? 21.634 11.592 0.256 1.00 93.00 193 TYR A CA 1
ATOM 1460 C C . TYR A 1 193 ? 23.146 11.734 0.093 1.00 93.00 193 TYR A C 1
ATOM 1462 O O . TYR A 1 193 ? 23.897 10.814 0.418 1.00 93.00 193 TYR A O 1
ATOM 1470 N N . GLU A 1 194 ? 23.599 12.875 -0.410 1.00 94.00 194 GLU A N 1
ATOM 1471 C CA . GLU A 1 194 ? 25.025 13.174 -0.527 1.00 94.00 194 GLU A CA 1
ATOM 1472 C C . GLU A 1 194 ? 25.558 13.724 0.800 1.00 94.00 194 GLU A C 1
ATOM 1474 O O . GLU A 1 194 ? 24.968 14.619 1.408 1.00 94.00 194 GLU A O 1
ATOM 1479 N N . ARG A 1 195 ? 26.655 13.149 1.291 1.00 93.50 195 ARG A N 1
ATOM 1480 C CA . ARG A 1 195 ? 27.337 13.608 2.503 1.00 93.50 195 ARG A CA 1
ATOM 1481 C C . ARG A 1 195 ? 28.271 14.783 2.190 1.00 93.50 195 ARG A C 1
ATOM 1483 O O . ARG A 1 195 ? 28.672 14.944 1.042 1.00 93.50 195 ARG A O 1
ATOM 1490 N N . PRO A 1 196 ? 28.703 15.556 3.207 1.00 92.06 196 PRO A N 1
ATOM 1491 C CA . PRO A 1 196 ? 29.648 16.661 3.006 1.00 92.06 196 PRO A CA 1
ATOM 1492 C C . PRO A 1 196 ? 30.979 16.263 2.346 1.00 92.06 196 PRO A C 1
ATOM 1494 O O . PRO A 1 196 ? 31.640 17.108 1.757 1.00 92.06 196 PRO A O 1
ATOM 1497 N N . ASP A 1 197 ? 31.377 14.991 2.445 1.00 92.94 197 ASP A N 1
ATOM 1498 C CA . ASP A 1 197 ? 32.585 14.431 1.824 1.00 92.94 197 ASP A CA 1
ATOM 1499 C C . ASP A 1 197 ? 32.362 13.915 0.384 1.00 92.94 197 ASP A C 1
ATOM 1501 O O . ASP A 1 197 ? 33.250 13.285 -0.187 1.00 92.94 197 ASP A O 1
ATOM 1505 N N . GLY A 1 198 ? 31.177 14.143 -0.198 1.00 92.12 198 GLY A N 1
ATOM 1506 C CA . GLY A 1 198 ? 30.792 13.679 -1.535 1.00 92.12 198 GLY A CA 1
ATOM 1507 C C . GLY A 1 198 ? 30.414 12.195 -1.610 1.00 92.12 198 GLY A C 1
ATOM 1508 O O . GLY A 1 198 ? 30.130 11.678 -2.692 1.00 92.12 198 GLY A O 1
ATOM 1509 N N . THR A 1 199 ? 30.405 11.471 -0.484 1.00 94.50 199 THR A N 1
ATOM 1510 C CA . THR A 1 199 ? 30.012 10.054 -0.454 1.00 94.50 199 THR A CA 1
ATOM 1511 C C . THR A 1 199 ? 28.504 9.872 -0.265 1.00 94.50 199 THR A C 1
ATOM 1513 O O . THR A 1 199 ? 27.793 10.751 0.225 1.00 94.50 199 THR A O 1
ATOM 1516 N N . LEU A 1 200 ? 27.984 8.700 -0.644 1.00 95.00 200 LEU A N 1
ATOM 1517 C CA . LEU A 1 200 ? 26.561 8.391 -0.504 1.00 95.00 200 LEU A CA 1
ATOM 1518 C C . LEU A 1 200 ? 26.217 7.975 0.935 1.00 95.00 200 LEU A C 1
ATOM 1520 O O . LEU A 1 200 ? 26.783 7.030 1.490 1.00 95.00 200 LEU A O 1
ATOM 1524 N N . GLY A 1 201 ? 25.237 8.649 1.525 1.00 93.38 201 GLY A N 1
ATOM 1525 C CA . GLY A 1 201 ? 24.600 8.292 2.784 1.00 93.38 201 GLY A CA 1
ATOM 1526 C C . GLY A 1 201 ? 23.172 7.779 2.596 1.00 93.38 201 GLY A C 1
ATOM 1527 O O . GLY A 1 201 ? 22.575 7.915 1.533 1.00 93.38 201 GLY A O 1
ATOM 1528 N N . TRP A 1 202 ? 22.610 7.208 3.666 1.00 93.00 202 TRP A N 1
ATOM 1529 C CA . TRP A 1 202 ? 21.229 6.724 3.703 1.00 93.00 202 TRP A CA 1
ATOM 1530 C C . TRP A 1 202 ? 20.503 7.225 4.949 1.00 93.00 202 TRP A C 1
ATOM 1532 O O . TRP A 1 202 ? 20.992 7.061 6.078 1.00 93.00 202 TRP A O 1
ATOM 1542 N N . ARG A 1 203 ? 19.314 7.791 4.757 1.00 92.56 203 ARG A N 1
ATOM 1543 C CA . ARG A 1 203 ? 18.457 8.299 5.835 1.00 92.56 203 ARG A CA 1
ATOM 1544 C C . ARG A 1 203 ? 16.999 7.937 5.591 1.00 92.56 203 ARG A C 1
ATOM 1546 O O . ARG A 1 203 ? 16.633 7.575 4.483 1.00 92.56 203 ARG A O 1
ATOM 1553 N N . CYS A 1 204 ? 16.180 7.965 6.628 1.00 92.56 204 CYS A N 1
ATOM 1554 C CA . CYS A 1 204 ? 14.752 7.678 6.528 1.00 92.56 204 CYS A CA 1
ATOM 1555 C C . CYS A 1 204 ? 14.003 8.637 7.456 1.00 92.56 204 CYS A C 1
ATOM 1557 O O . CYS A 1 204 ? 14.336 8.649 8.637 1.00 92.56 204 CYS A O 1
ATOM 1559 N N . PRO A 1 205 ? 12.991 9.384 6.989 1.00 92.12 205 PRO A N 1
ATOM 1560 C CA . PRO A 1 205 ? 12.231 10.310 7.838 1.00 92.12 205 PRO A CA 1
ATOM 1561 C C . PRO A 1 205 ? 11.612 9.661 9.090 1.00 92.12 205 PRO A C 1
ATOM 1563 O O . PRO A 1 205 ? 11.433 10.300 10.123 1.00 92.12 205 PRO A O 1
ATOM 1566 N N . ALA A 1 206 ? 11.353 8.352 9.037 1.00 90.62 206 ALA A N 1
ATOM 1567 C CA . ALA A 1 206 ? 10.856 7.575 10.167 1.00 90.62 206 ALA A CA 1
ATOM 1568 C C . ALA A 1 206 ? 11.920 7.201 11.215 1.00 90.62 206 ALA A C 1
ATOM 1570 O O . ALA A 1 206 ? 11.582 6.643 12.257 1.00 90.62 206 ALA A O 1
ATOM 1571 N N . GLU A 1 207 ? 13.212 7.430 10.972 1.00 89.94 207 GLU A N 1
ATOM 1572 C CA . GLU A 1 207 ? 14.236 7.113 11.968 1.00 89.94 207 GLU A CA 1
ATOM 1573 C C . GLU A 1 207 ? 14.152 8.032 13.205 1.00 89.94 207 GLU A C 1
ATOM 1575 O O . GLU A 1 207 ? 13.213 8.814 13.381 1.00 89.94 207 GLU A O 1
ATOM 1580 N N . LYS A 1 208 ? 15.105 7.897 14.134 1.00 90.69 208 LYS A N 1
ATOM 1581 C CA . LYS A 1 208 ? 15.176 8.818 15.273 1.00 90.69 208 LYS A CA 1
ATOM 1582 C C . LYS A 1 208 ? 15.399 10.249 14.760 1.00 90.69 208 LYS A C 1
ATOM 1584 O O . LYS A 1 208 ? 16.345 10.424 13.985 1.00 90.69 208 LYS A O 1
ATOM 1589 N N . PRO A 1 209 ? 14.614 11.250 15.195 1.00 92.06 209 PRO A N 1
ATOM 1590 C CA . PRO A 1 209 ? 14.736 12.613 14.683 1.00 92.06 209 PRO A CA 1
ATOM 1591 C C . PRO A 1 209 ? 16.161 13.171 14.766 1.00 92.06 209 PRO A C 1
ATOM 1593 O O . PRO A 1 209 ? 16.676 13.724 13.798 1.00 92.06 209 PRO A O 1
ATOM 1596 N N . GLU A 1 210 ? 16.870 12.909 15.865 1.00 93.06 210 GLU A N 1
ATOM 1597 C CA . GLU A 1 210 ? 18.244 13.383 16.069 1.00 93.06 210 GLU A CA 1
ATOM 1598 C C . GLU A 1 210 ? 19.231 12.720 15.099 1.00 93.06 210 GLU A C 1
ATOM 1600 O O . GLU A 1 210 ? 20.219 13.327 14.684 1.00 93.06 210 GLU A O 1
ATOM 1605 N N . ALA A 1 211 ? 18.979 11.460 14.729 1.00 92.25 211 ALA A N 1
ATOM 1606 C CA . ALA A 1 211 ? 19.787 10.744 13.749 1.00 92.25 211 ALA A CA 1
ATOM 1607 C C . ALA A 1 211 ? 19.507 11.237 12.323 1.00 92.25 211 ALA A C 1
ATOM 1609 O O . ALA A 1 211 ? 20.452 11.386 11.549 1.00 92.25 211 ALA A O 1
ATOM 1610 N N . TYR A 1 212 ? 18.246 11.531 11.993 1.00 93.62 212 TYR A N 1
ATOM 1611 C CA . TYR A 1 212 ? 17.862 12.108 10.704 1.00 93.62 212 TYR A CA 1
ATOM 1612 C C . TYR A 1 212 ? 18.494 13.494 10.497 1.00 93.62 212 TYR A C 1
ATOM 1614 O O . TYR A 1 212 ? 19.137 13.732 9.474 1.00 93.62 212 TYR A O 1
ATOM 1622 N N . VAL A 1 213 ? 18.422 14.367 11.509 1.00 95.19 213 VAL A N 1
ATOM 1623 C CA . VAL A 1 213 ? 19.031 15.709 11.473 1.00 95.19 213 VAL A CA 1
ATOM 1624 C C . VAL A 1 213 ? 20.555 15.636 11.371 1.00 95.19 213 VAL A C 1
ATOM 1626 O O . VAL A 1 213 ? 21.154 16.329 10.552 1.00 95.19 213 VAL A O 1
ATOM 1629 N N . ARG A 1 214 ? 21.211 14.727 12.107 1.00 93.88 214 ARG A N 1
ATOM 1630 C CA . ARG A 1 214 ? 22.667 14.504 11.986 1.00 93.88 214 ARG A CA 1
ATOM 1631 C C . ARG A 1 214 ? 23.093 14.077 10.577 1.00 93.88 214 ARG A C 1
ATOM 1633 O O . ARG A 1 214 ? 24.234 14.292 10.183 1.00 93.88 214 ARG A O 1
ATOM 1640 N N . LYS A 1 215 ? 22.180 13.474 9.814 1.00 94.12 215 LYS A N 1
ATOM 1641 C CA . LYS A 1 215 ? 22.360 13.097 8.405 1.00 94.12 215 LYS A CA 1
ATOM 1642 C C . LYS A 1 215 ? 21.922 14.206 7.435 1.00 94.12 215 LYS A C 1
ATOM 1644 O O . LYS A 1 215 ? 21.674 13.928 6.262 1.00 94.12 215 LYS A O 1
ATOM 1649 N N . GLY A 1 216 ? 21.799 15.446 7.912 1.00 91.81 216 GLY A N 1
ATOM 1650 C CA . GLY A 1 216 ? 21.468 16.622 7.106 1.00 91.81 216 GLY A CA 1
ATOM 1651 C C . GLY A 1 216 ? 20.015 16.678 6.634 1.00 91.81 216 GLY A C 1
ATOM 1652 O O . GLY A 1 216 ? 19.752 17.237 5.572 1.00 91.81 216 GLY A O 1
ATOM 1653 N N . GLY A 1 217 ? 19.093 16.010 7.331 1.00 93.06 217 GLY A N 1
ATOM 1654 C CA . GLY A 1 217 ? 17.654 16.127 7.086 1.00 93.06 217 GLY A CA 1
ATOM 1655 C C . GLY A 1 217 ? 17.003 17.209 7.955 1.00 93.06 217 GLY A C 1
ATOM 1656 O O . GLY A 1 217 ? 17.563 17.596 8.982 1.00 93.06 217 GLY A O 1
ATOM 1657 N N . ASN A 1 218 ? 15.812 17.675 7.574 1.00 94.69 218 ASN A N 1
ATOM 1658 C CA . ASN A 1 218 ? 15.058 18.647 8.366 1.00 94.69 218 ASN A CA 1
ATOM 1659 C C . ASN A 1 218 ? 14.233 17.945 9.450 1.00 94.69 218 ASN A C 1
ATOM 1661 O O . ASN A 1 218 ? 13.655 16.886 9.216 1.00 94.69 218 ASN A O 1
ATOM 1665 N N . LEU A 1 219 ? 14.145 18.538 10.644 1.00 93.88 219 LEU A N 1
ATOM 1666 C CA . LEU A 1 219 ? 13.372 17.955 11.747 1.00 93.88 219 LEU A CA 1
ATOM 1667 C C . LEU A 1 219 ? 11.888 17.774 11.378 1.00 93.88 219 LEU A C 1
ATOM 1669 O O . LEU A 1 219 ? 11.280 16.769 11.746 1.00 93.88 219 LEU A O 1
ATOM 1673 N N . GLU A 1 220 ? 11.339 18.717 10.613 1.00 93.69 220 GLU A N 1
ATOM 1674 C CA . GLU A 1 220 ? 9.946 18.728 10.150 1.00 93.69 220 GLU A CA 1
ATOM 1675 C C . GLU A 1 220 ? 9.580 17.486 9.331 1.00 93.69 220 GLU A C 1
ATOM 1677 O O . GLU A 1 220 ? 8.479 16.960 9.485 1.00 93.69 220 GLU A O 1
ATOM 1682 N N . ASP A 1 221 ? 10.523 16.941 8.555 1.00 91.19 221 ASP A N 1
ATOM 1683 C CA . ASP A 1 221 ? 10.297 15.735 7.751 1.00 91.19 221 ASP A CA 1
ATOM 1684 C C . ASP A 1 221 ? 9.983 14.511 8.628 1.00 91.19 221 ASP A C 1
ATOM 1686 O O . ASP A 1 221 ? 9.416 13.535 8.148 1.00 91.19 221 ASP A O 1
ATOM 1690 N N . THR A 1 222 ? 10.361 14.535 9.912 1.00 90.00 222 THR A N 1
ATOM 1691 C CA . THR A 1 222 ? 10.240 13.396 10.840 1.00 90.00 222 THR A CA 1
ATOM 1692 C C . THR A 1 222 ? 8.928 13.369 11.627 1.00 90.00 222 THR A C 1
ATOM 1694 O O . THR A 1 222 ? 8.642 12.389 12.336 1.00 90.00 222 THR A O 1
ATOM 1697 N N . ILE A 1 223 ? 8.137 14.442 11.524 1.00 89.44 223 ILE A N 1
ATOM 1698 C CA . ILE A 1 223 ? 6.872 14.623 12.240 1.00 89.44 223 ILE A CA 1
ATOM 1699 C C . ILE A 1 223 ? 5.811 13.706 11.621 1.00 89.44 223 ILE A C 1
ATOM 1701 O O . ILE A 1 223 ? 5.674 13.624 10.404 1.00 89.44 223 ILE A O 1
ATOM 1705 N N . GLY A 1 224 ? 5.087 12.961 12.462 1.00 85.88 224 GLY A N 1
ATOM 1706 C CA . GLY A 1 224 ? 4.066 11.991 12.031 1.00 85.88 224 GLY A CA 1
ATOM 1707 C C . GLY A 1 224 ? 4.613 10.697 11.407 1.00 85.88 224 GLY A C 1
ATOM 1708 O O . GLY A 1 224 ? 3.898 9.701 11.325 1.00 85.88 224 GLY A O 1
ATOM 1709 N N . GLN A 1 225 ? 5.898 10.658 11.042 1.00 87.56 225 GLN A N 1
ATOM 1710 C CA . GLN A 1 225 ? 6.511 9.499 10.399 1.00 87.56 225 GLN A CA 1
ATOM 1711 C C . GLN A 1 225 ? 6.596 8.293 11.334 1.00 87.56 225 GLN A C 1
ATOM 1713 O O . GLN A 1 225 ? 7.142 8.359 12.444 1.00 87.56 225 GLN A O 1
ATOM 1718 N N . SER A 1 226 ? 6.097 7.159 10.849 1.00 82.69 226 SER A N 1
ATOM 1719 C CA . SER A 1 226 ? 6.002 5.932 11.634 1.00 82.69 226 SER A CA 1
ATOM 1720 C C . SER A 1 226 ? 7.114 4.922 11.327 1.00 82.69 226 SER A C 1
ATOM 1722 O O . SER A 1 226 ? 7.628 4.875 10.223 1.00 82.69 226 SER A O 1
ATOM 1724 N N . VAL A 1 227 ? 7.529 4.069 12.269 1.00 74.19 227 VAL A N 1
ATOM 1725 C CA . VAL A 1 227 ? 8.472 2.963 11.985 1.00 74.19 227 VAL A CA 1
ATOM 1726 C C . VAL A 1 227 ? 7.728 1.638 11.898 1.00 74.19 227 VAL A C 1
ATOM 1728 O O . VAL A 1 227 ? 7.062 1.248 12.851 1.00 74.19 227 VAL A O 1
ATOM 1731 N N . GLY A 1 228 ? 7.946 0.889 10.811 1.00 61.88 228 GLY A N 1
ATOM 1732 C CA . GLY A 1 228 ? 7.410 -0.468 10.648 1.00 61.88 228 GLY A CA 1
ATOM 1733 C C . GLY A 1 228 ? 6.093 -0.516 9.872 1.00 61.88 228 GLY A C 1
ATOM 1734 O O . GLY A 1 228 ? 5.098 -1.014 10.378 1.00 61.88 228 GLY A O 1
ATOM 1735 N N . PHE A 1 229 ? 6.106 -0.057 8.614 1.00 53.59 229 PHE A N 1
ATOM 1736 C CA . PHE A 1 229 ? 4.939 -0.029 7.702 1.00 53.59 229 PHE A CA 1
ATOM 1737 C C . PHE A 1 229 ? 4.354 -1.374 7.343 1.00 53.59 229 PHE A C 1
ATOM 1739 O O . PHE A 1 229 ? 3.281 -1.445 6.752 1.00 53.59 229 PHE A O 1
ATOM 1746 N N . VAL A 1 230 ? 5.040 -2.446 7.706 1.00 46.72 230 VAL A N 1
ATOM 1747 C CA . VAL A 1 230 ? 4.507 -3.775 7.517 1.00 46.72 230 VAL A CA 1
ATOM 1748 C C . VAL A 1 230 ? 3.709 -4.161 8.751 1.00 46.72 230 VAL A C 1
ATOM 1750 O O . VAL A 1 230 ? 4.033 -5.116 9.440 1.00 46.72 230 VAL A O 1
ATOM 1753 N N . TRP A 1 231 ? 2.648 -3.405 9.032 1.00 42.72 231 TRP A N 1
ATOM 1754 C CA . TRP A 1 231 ? 1.667 -3.727 10.072 1.00 42.72 231 TRP A CA 1
ATOM 1755 C C . TRP A 1 231 ? 1.098 -5.150 9.918 1.00 42.72 231 TRP A C 1
ATOM 1757 O O . TRP A 1 231 ? 0.721 -5.775 10.905 1.00 42.72 231 TRP A O 1
ATOM 1767 N N . LEU A 1 232 ? 1.117 -5.690 8.690 1.00 36.78 232 LEU A N 1
ATOM 1768 C CA . LEU A 1 232 ? 0.745 -7.072 8.387 1.00 36.78 232 LEU A CA 1
ATOM 1769 C C . LEU A 1 232 ? 1.877 -8.100 8.615 1.00 36.78 232 LEU A C 1
ATOM 1771 O O . LEU A 1 232 ? 1.580 -9.245 8.928 1.00 36.78 232 LEU A O 1
ATOM 1775 N N . ILE A 1 233 ? 3.161 -7.726 8.489 1.00 33.19 233 ILE A N 1
ATOM 1776 C CA . ILE A 1 233 ? 4.301 -8.664 8.652 1.00 33.19 233 ILE A CA 1
ATOM 1777 C C . ILE A 1 233 ? 4.930 -8.567 10.054 1.00 33.19 233 ILE A C 1
ATOM 1779 O O . ILE A 1 233 ? 5.521 -9.527 10.527 1.00 33.19 233 ILE A O 1
ATOM 1783 N N . TYR A 1 234 ? 4.776 -7.455 10.778 1.00 31.70 234 TYR A N 1
ATOM 1784 C CA . TYR A 1 234 ? 5.399 -7.271 12.098 1.00 31.70 234 TYR A CA 1
ATOM 1785 C C . TYR A 1 234 ? 4.578 -7.772 13.294 1.00 31.70 234 TYR A C 1
ATOM 1787 O O . TYR A 1 234 ? 5.073 -7.696 14.414 1.00 31.70 234 TYR A O 1
ATOM 1795 N N . ASN A 1 235 ? 3.384 -8.332 13.073 1.00 33.09 235 ASN A N 1
ATOM 1796 C CA . ASN A 1 235 ? 2.701 -9.159 14.080 1.00 33.09 235 ASN A CA 1
ATOM 1797 C C . ASN A 1 235 ? 3.159 -10.630 14.048 1.00 33.09 235 ASN A C 1
ATOM 1799 O O . ASN A 1 235 ? 2.567 -11.476 14.710 1.00 33.09 235 ASN A O 1
ATOM 1803 N N . LEU A 1 236 ? 4.243 -10.945 13.327 1.00 29.59 236 LEU A N 1
ATOM 1804 C CA . LEU A 1 236 ? 4.998 -12.168 13.575 1.00 29.59 236 LEU A CA 1
ATOM 1805 C C . LEU A 1 236 ? 5.582 -12.074 14.986 1.00 29.59 236 LEU A C 1
ATOM 1807 O O . LEU A 1 236 ? 6.488 -11.278 15.241 1.00 29.59 236 LEU A O 1
ATOM 1811 N N . GLY A 1 237 ? 4.978 -12.840 15.893 1.00 27.88 237 GLY A N 1
ATOM 1812 C CA . GLY A 1 237 ? 5.292 -12.860 17.310 1.00 27.88 237 GLY A CA 1
ATOM 1813 C C . GLY A 1 237 ? 6.792 -12.889 17.590 1.00 27.88 237 GLY A C 1
ATOM 1814 O O . GLY A 1 237 ? 7.557 -13.644 16.985 1.00 27.88 237 GLY A O 1
ATOM 1815 N N . LYS A 1 238 ? 7.188 -12.063 18.549 1.00 26.39 238 LYS A N 1
ATOM 1816 C CA . LYS A 1 238 ? 8.176 -12.474 19.533 1.00 26.39 238 LYS A CA 1
ATOM 1817 C C . LYS A 1 238 ? 7.467 -12.593 20.864 1.00 26.39 238 LYS A C 1
ATOM 1819 O O . LYS A 1 238 ? 6.645 -11.690 21.138 1.00 26.39 238 LYS A O 1
#

Secondary structure (DSSP, 8-state):
------GGGT--S-PPPPPPPP---EESSHHHHHHHHHH-SS----EEEE-TTSSEE-PPPSSS--B-TTS-B---GGGS--HHHHHHT-S-EEEESS--SHHHHHHHHHTT-SEEE--HHHHTSTTS-S-HHHHHHHHHHHHTT---EEEESSS-TTS--EEEE--TTSTTSHHHHTTS----SS-TTPEEEE-TTS-EEEE-TTS-HHHHHHTT--GGGGSSPPS---TTTTTS--

Organism: NCBI:txid412755